Protein AF-A0A2P4QDV6-F1 (afdb_monomer)

Structure (mmCIF, N/CA/C/O backbone):
data_AF-A0A2P4QDV6-F1
#
_entry.id   AF-A0A2P4QDV6-F1
#
loop_
_atom_site.group_PDB
_atom_site.id
_atom_site.type_symbol
_atom_site.label_atom_id
_atom_site.label_alt_id
_atom_site.label_comp_id
_atom_site.label_asym_id
_atom_site.label_entity_id
_atom_site.label_seq_id
_atom_site.pdbx_PDB_ins_code
_atom_site.Cartn_x
_atom_site.Cartn_y
_atom_site.Cartn_z
_atom_site.occupancy
_atom_site.B_iso_or_equiv
_atom_site.auth_seq_id
_atom_site.auth_comp_id
_atom_site.auth_asym_id
_atom_site.auth_atom_id
_atom_site.pdbx_PDB_model_num
ATOM 1 N N . MET A 1 1 ? 19.529 32.860 -31.951 1.00 32.53 1 MET A N 1
ATOM 2 C CA . MET A 1 1 ? 18.626 31.747 -32.313 1.00 32.53 1 MET A CA 1
ATOM 3 C C . MET A 1 1 ? 17.847 31.407 -31.059 1.00 32.53 1 MET A C 1
ATOM 5 O O . MET A 1 1 ? 18.363 30.721 -30.191 1.00 32.53 1 MET A O 1
ATOM 9 N N . THR A 1 2 ? 16.673 32.011 -30.913 1.00 39.28 2 THR A N 1
ATOM 10 C CA . THR A 1 2 ? 15.907 32.036 -29.660 1.00 39.28 2 THR A CA 1
ATOM 11 C C . THR A 1 2 ? 14.511 31.540 -29.980 1.00 39.28 2 THR A C 1
ATOM 13 O O . THR A 1 2 ? 13.587 32.323 -30.130 1.00 39.28 2 THR A O 1
ATOM 16 N N . VAL A 1 3 ? 14.382 30.243 -30.229 1.00 44.16 3 VAL A N 1
ATOM 17 C CA . VAL A 1 3 ? 13.094 29.594 -30.477 1.00 44.16 3 VAL A CA 1
ATOM 18 C C . VAL A 1 3 ? 13.212 28.180 -29.909 1.00 44.16 3 VAL A C 1
ATOM 20 O O . VAL A 1 3 ? 14.275 27.577 -30.026 1.00 44.16 3 VAL A O 1
ATOM 23 N N . ILE A 1 4 ? 12.120 27.660 -29.335 1.00 45.28 4 ILE A N 1
ATOM 24 C CA . ILE A 1 4 ? 11.889 26.276 -28.849 1.00 45.28 4 ILE A CA 1
ATOM 25 C C . ILE A 1 4 ? 11.906 26.072 -27.309 1.00 45.28 4 ILE A C 1
ATOM 27 O O . ILE A 1 4 ? 11.781 24.949 -26.843 1.00 45.28 4 ILE A O 1
ATOM 31 N N . MET A 1 5 ? 11.940 27.111 -26.461 1.00 42.69 5 MET A N 1
ATOM 32 C CA . MET A 1 5 ? 11.593 26.930 -25.025 1.00 42.69 5 MET A CA 1
ATOM 33 C C . MET A 1 5 ? 10.127 27.247 -24.687 1.00 42.69 5 MET A C 1
ATOM 35 O O . MET A 1 5 ? 9.676 26.935 -23.588 1.00 42.69 5 MET A O 1
ATOM 39 N N . GLU A 1 6 ? 9.356 27.819 -25.616 1.00 47.03 6 GLU A N 1
ATOM 40 C CA . GLU A 1 6 ? 7.964 28.237 -25.371 1.00 47.03 6 GLU A CA 1
ATOM 41 C C . GLU A 1 6 ? 6.913 27.148 -25.647 1.00 47.03 6 GLU A C 1
ATOM 43 O O . GLU A 1 6 ? 5.773 27.284 -25.219 1.00 47.03 6 GLU A O 1
ATOM 48 N N . THR A 1 7 ? 7.281 26.035 -26.288 1.00 56.00 7 THR A N 1
ATOM 49 C CA . THR A 1 7 ? 6.346 24.962 -26.685 1.00 56.00 7 THR A CA 1
ATOM 50 C C . THR A 1 7 ? 6.280 23.766 -25.735 1.00 56.00 7 THR A C 1
ATOM 52 O O . THR A 1 7 ? 5.470 22.867 -25.951 1.00 56.00 7 THR A O 1
ATOM 55 N N . PHE A 1 8 ? 7.094 23.732 -24.679 1.00 62.31 8 PHE A N 1
ATOM 56 C CA . PHE A 1 8 ? 7.078 22.632 -23.715 1.00 62.31 8 PHE A CA 1
ATOM 57 C C . PHE A 1 8 ? 6.258 22.969 -22.467 1.00 62.31 8 PHE A C 1
ATOM 59 O O . PHE A 1 8 ? 6.263 24.108 -21.997 1.00 62.31 8 PHE A O 1
ATOM 66 N N . SER A 1 9 ? 5.578 21.966 -21.902 1.00 68.00 9 SER A N 1
ATOM 67 C CA . SER A 1 9 ? 4.798 22.127 -20.671 1.00 68.00 9 SER A CA 1
ATOM 68 C C . SER A 1 9 ? 5.687 22.544 -19.488 1.00 68.00 9 SER A C 1
ATOM 70 O O . SER A 1 9 ? 6.859 22.173 -19.410 1.00 68.00 9 SER A O 1
ATOM 72 N N . GLU A 1 10 ? 5.132 23.281 -18.521 1.00 71.75 10 GLU A N 1
ATOM 73 C CA . GLU A 1 10 ? 5.871 23.678 -17.307 1.00 71.75 10 GLU A CA 1
ATOM 74 C C . GLU A 1 10 ? 6.386 22.465 -16.508 1.00 71.75 10 GLU A C 1
ATOM 76 O O . GLU A 1 10 ? 7.479 22.508 -15.941 1.00 71.75 10 GLU A O 1
ATOM 81 N N . LYS A 1 11 ? 5.654 21.340 -16.541 1.00 67.81 11 LYS A N 1
ATOM 82 C CA . LYS A 1 11 ? 6.094 20.057 -15.965 1.00 67.81 11 LYS A CA 1
ATOM 83 C C . LYS A 1 11 ? 7.388 19.565 -16.624 1.00 67.81 11 LYS A C 1
ATOM 85 O O . LYS A 1 11 ? 8.333 19.224 -15.915 1.00 67.81 11 LYS A O 1
ATOM 90 N N . PHE A 1 12 ? 7.457 19.591 -17.957 1.00 70.44 12 PHE A N 1
ATOM 91 C CA . PHE A 1 12 ? 8.648 19.181 -18.705 1.00 70.44 12 PHE A CA 1
ATOM 92 C C . PHE A 1 12 ? 9.838 20.095 -18.435 1.00 70.44 12 PHE A C 1
ATOM 94 O O . PHE A 1 12 ? 10.935 19.610 -18.178 1.00 70.44 12 PHE A O 1
ATOM 101 N N . LYS A 1 13 ? 9.625 21.417 -18.421 1.00 74.62 13 LYS A N 1
ATOM 102 C CA . LYS A 1 13 ? 10.685 22.374 -18.064 1.00 74.62 13 LYS A CA 1
ATOM 103 C C . LYS A 1 13 ? 11.235 22.088 -16.665 1.00 74.62 13 LYS A C 1
ATOM 105 O O . LYS A 1 13 ? 12.447 22.130 -16.468 1.00 74.62 13 LYS A O 1
ATOM 110 N N . GLY A 1 14 ? 10.360 21.752 -15.713 1.00 74.12 14 GLY A N 1
ATOM 111 C CA . GLY A 1 14 ? 10.742 21.337 -14.364 1.00 74.12 14 GLY A CA 1
ATOM 112 C C . GLY A 1 14 ? 11.575 20.050 -14.336 1.00 74.12 14 GLY A C 1
ATOM 113 O O . GLY A 1 14 ? 12.640 20.031 -13.721 1.00 74.12 14 GLY A O 1
ATOM 114 N N . GLN A 1 15 ? 11.130 18.999 -15.031 1.00 73.25 15 GLN A N 1
ATOM 115 C CA . GLN A 1 15 ? 11.832 17.709 -15.105 1.00 73.25 15 GLN A CA 1
ATOM 116 C C . GLN A 1 15 ? 13.184 17.824 -15.819 1.00 73.25 15 GLN A C 1
ATOM 118 O O . GLN A 1 15 ? 14.196 17.356 -15.298 1.00 73.25 15 GLN A O 1
ATOM 123 N N . LEU A 1 16 ? 13.228 18.514 -16.961 1.00 75.31 16 LEU A N 1
ATOM 124 C CA . LEU A 1 16 ? 14.460 18.761 -17.705 1.00 75.31 16 LEU A CA 1
ATOM 125 C C . LEU A 1 16 ? 15.455 19.570 -16.867 1.00 75.31 16 LEU A C 1
ATOM 127 O O . LEU A 1 16 ? 16.637 19.243 -16.827 1.00 75.31 16 LEU A O 1
ATOM 131 N N . LYS A 1 17 ? 14.982 20.587 -16.136 1.00 79.25 17 LYS A N 1
ATOM 132 C CA . LYS A 1 17 ? 15.825 21.371 -15.225 1.00 79.25 17 LYS A CA 1
ATOM 133 C C . LYS A 1 17 ? 16.409 20.514 -14.102 1.00 79.25 17 LYS A C 1
ATOM 135 O O . LYS A 1 17 ? 17.590 20.662 -13.804 1.00 79.25 17 LYS A O 1
ATOM 140 N N . ALA A 1 18 ? 15.618 19.630 -13.494 1.00 75.62 18 ALA A N 1
ATOM 141 C CA . ALA A 1 18 ? 16.101 18.728 -12.449 1.00 75.62 18 ALA A CA 1
ATOM 142 C C . ALA A 1 18 ? 17.164 17.754 -12.984 1.00 75.62 18 ALA A C 1
ATOM 144 O O . ALA A 1 18 ? 18.210 17.587 -12.359 1.00 75.62 18 ALA A O 1
ATOM 145 N N . LEU A 1 19 ? 16.931 17.179 -14.167 1.00 77.44 19 LEU A N 1
ATOM 146 C CA . LEU A 1 19 ? 17.873 16.278 -14.829 1.00 77.44 19 LEU A CA 1
ATOM 147 C C . LEU A 1 19 ? 19.187 16.985 -15.191 1.00 77.44 19 LEU A C 1
ATOM 149 O O . LEU A 1 19 ? 20.259 16.477 -14.878 1.00 77.44 19 LEU A O 1
ATOM 153 N N . LEU A 1 20 ? 19.116 18.190 -15.762 1.00 78.44 20 LEU A N 1
ATOM 154 C CA . LEU A 1 20 ? 20.291 19.014 -16.064 1.00 78.44 20 LEU A CA 1
ATOM 155 C C . LEU A 1 20 ? 21.093 19.368 -14.808 1.00 78.44 20 LEU A C 1
ATOM 157 O O . LEU A 1 20 ? 22.320 19.344 -14.824 1.00 78.44 20 LEU A O 1
ATOM 161 N N . GLN A 1 21 ? 20.408 19.702 -13.711 1.00 78.88 21 GLN A N 1
ATOM 162 C CA . GLN A 1 21 ? 21.059 20.014 -12.438 1.00 78.88 21 GLN A CA 1
ATOM 163 C C . GLN A 1 21 ? 21.759 18.803 -11.821 1.00 78.88 21 GLN A C 1
ATOM 165 O O . GLN A 1 21 ? 22.795 18.980 -11.182 1.00 78.88 21 GLN A O 1
ATOM 170 N N . LEU A 1 22 ? 21.194 17.605 -11.980 1.00 78.19 22 LEU A N 1
ATOM 171 C CA . LEU A 1 22 ? 21.826 16.364 -11.544 1.00 78.19 22 LEU A CA 1
ATOM 172 C C . LEU A 1 22 ? 23.058 16.063 -12.407 1.00 78.19 22 LEU A C 1
ATOM 174 O O . LEU A 1 22 ? 24.151 15.911 -11.872 1.00 78.19 22 LEU A O 1
ATOM 178 N N . TRP A 1 23 ? 22.904 16.105 -13.733 1.00 78.62 23 TRP A N 1
ATOM 179 C CA . TRP A 1 23 ? 23.995 15.851 -14.672 1.00 78.62 23 TRP A CA 1
ATOM 180 C C . TRP A 1 23 ? 25.178 16.803 -14.456 1.00 78.62 23 TRP A C 1
ATOM 182 O O . TRP A 1 23 ? 26.310 16.358 -14.336 1.00 78.62 23 TRP A O 1
ATOM 192 N N . LEU A 1 24 ? 24.937 18.108 -14.290 1.00 81.38 24 LEU A N 1
ATOM 193 C CA . LEU A 1 24 ? 26.010 19.077 -14.024 1.00 81.38 24 LEU A CA 1
ATOM 194 C C . LEU A 1 24 ? 26.803 18.794 -12.739 1.00 81.38 24 LEU A C 1
ATOM 196 O O . LEU A 1 24 ? 27.957 19.208 -12.648 1.00 81.38 24 LEU A O 1
ATOM 200 N N . LYS A 1 25 ? 26.194 18.139 -11.742 1.00 78.62 25 LYS A N 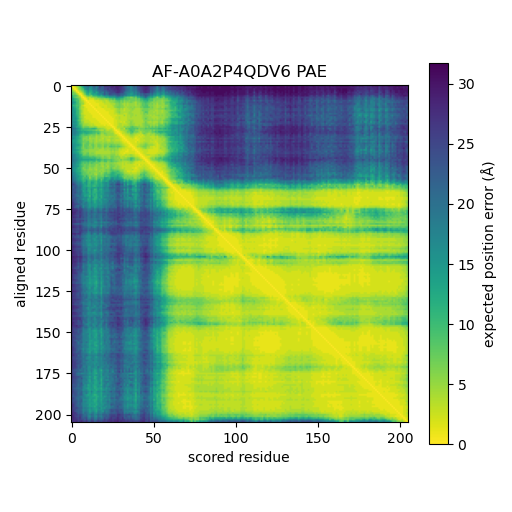1
ATOM 201 C CA . LYS A 1 25 ? 26.873 17.758 -10.495 1.00 78.62 25 LYS A CA 1
ATOM 202 C C . LYS A 1 25 ? 27.681 16.476 -10.634 1.00 78.62 25 LYS A C 1
ATOM 204 O O . LYS A 1 25 ? 28.675 16.326 -9.933 1.00 78.62 25 LYS A O 1
ATOM 209 N N . GLU A 1 26 ? 27.216 15.560 -11.473 1.00 78.62 26 GLU A N 1
ATOM 210 C CA . GLU A 1 26 ? 27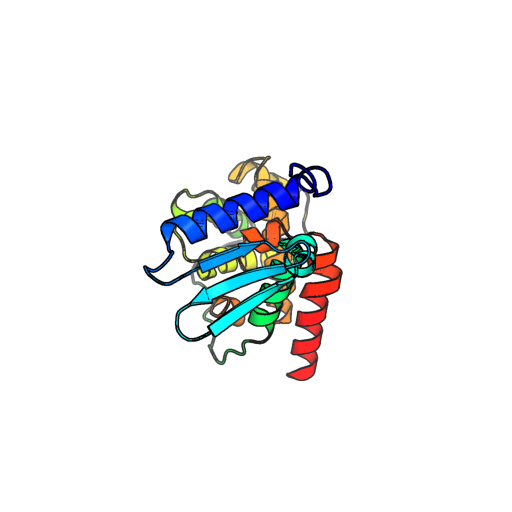.744 14.198 -11.565 1.00 78.62 26 GLU A CA 1
ATOM 211 C C . GLU A 1 26 ? 28.644 13.987 -12.786 1.00 78.62 26 GLU A C 1
ATOM 213 O O . GLU A 1 26 ? 29.322 12.965 -12.849 1.00 78.62 26 GLU A O 1
ATOM 218 N N . LYS A 1 27 ? 28.689 14.945 -13.725 1.00 79.06 27 LYS A N 1
ATOM 219 C CA . LYS A 1 27 ? 29.385 14.759 -14.998 1.00 79.06 27 LYS A CA 1
ATOM 220 C C . LYS A 1 27 ? 30.875 14.460 -14.825 1.00 79.06 27 LYS A C 1
ATOM 222 O O . LYS A 1 27 ? 31.597 15.187 -14.135 1.00 79.06 27 LYS A O 1
ATOM 227 N N . GLY A 1 28 ? 31.341 13.437 -15.533 1.00 76.00 28 GLY A N 1
ATOM 228 C CA . GLY A 1 28 ? 32.765 13.143 -15.691 1.00 76.00 28 GLY A CA 1
ATOM 229 C C . GLY A 1 28 ? 33.506 14.190 -16.539 1.00 76.00 28 GLY A C 1
ATOM 230 O O . GLY A 1 28 ? 32.897 15.047 -17.186 1.00 76.00 28 GLY A O 1
ATOM 231 N N . GLU A 1 29 ? 34.842 14.119 -16.563 1.00 76.75 29 GLU A N 1
ATOM 232 C CA . GLU A 1 29 ? 35.687 15.018 -17.376 1.00 76.75 29 GLU A CA 1
ATOM 233 C C . GLU A 1 29 ? 35.412 14.910 -18.886 1.00 76.75 29 GLU A C 1
ATOM 235 O O . GLU A 1 29 ? 35.567 15.898 -19.599 1.00 76.75 29 GLU A O 1
ATOM 240 N N . TYR A 1 30 ? 34.950 13.745 -19.350 1.00 77.19 30 TYR A N 1
ATOM 241 C CA . TYR A 1 30 ? 34.734 13.424 -20.769 1.00 77.19 30 TYR A CA 1
ATOM 242 C C . TYR A 1 30 ? 33.265 13.183 -21.124 1.00 77.19 30 TYR A C 1
ATOM 244 O O . TYR A 1 30 ? 32.964 12.681 -22.203 1.00 77.19 30 TYR A O 1
ATOM 252 N N . GLU A 1 31 ? 32.350 13.502 -20.209 1.00 81.50 31 GLU A N 1
ATOM 253 C CA . GLU A 1 31 ? 30.923 13.399 -20.485 1.00 81.50 31 GLU A CA 1
ATOM 254 C C . GLU A 1 31 ? 30.417 14.684 -21.137 1.00 81.50 31 GLU A C 1
ATOM 256 O O . GLU A 1 31 ? 30.546 15.787 -20.594 1.00 81.50 31 GLU A O 1
ATOM 261 N N . GLU A 1 32 ? 29.795 14.524 -22.298 1.00 82.62 32 GLU A N 1
ATOM 262 C CA . GLU A 1 32 ? 29.154 15.592 -23.044 1.00 82.62 32 GLU A CA 1
ATOM 263 C C . GLU A 1 32 ? 27.641 15.403 -23.073 1.00 82.62 32 GLU A C 1
ATOM 265 O O . GLU A 1 32 ? 27.103 14.294 -23.124 1.00 82.62 32 GLU A O 1
ATOM 270 N N . PHE A 1 33 ? 26.950 16.535 -23.058 1.00 81.94 33 PHE A N 1
ATOM 271 C CA . PHE A 1 33 ? 25.503 16.603 -23.069 1.00 81.94 33 PHE A CA 1
ATOM 272 C C . PHE A 1 33 ? 25.058 17.495 -24.216 1.00 81.94 33 PHE A C 1
ATOM 274 O O . PHE A 1 33 ? 25.379 18.686 -24.246 1.00 81.94 33 PHE A O 1
ATOM 281 N N . HIS A 1 34 ? 24.280 16.931 -25.136 1.00 81.19 34 HIS A N 1
ATOM 282 C CA . HIS A 1 34 ? 23.785 17.641 -26.311 1.00 81.19 34 HIS A CA 1
ATOM 283 C C . HIS A 1 34 ? 22.259 17.593 -26.365 1.00 81.19 34 HIS A C 1
ATOM 285 O O . HIS A 1 34 ? 21.642 16.532 -26.283 1.00 81.19 34 HIS A O 1
ATOM 291 N N . ILE A 1 35 ? 21.634 18.758 -26.541 1.00 77.50 35 ILE A N 1
ATOM 292 C CA . ILE A 1 35 ? 20.189 18.872 -26.764 1.00 77.50 35 ILE A CA 1
ATOM 293 C C . ILE A 1 35 ? 19.953 19.056 -28.259 1.00 77.50 35 ILE A C 1
ATOM 295 O O . ILE A 1 35 ? 20.371 20.049 -28.850 1.00 77.50 35 ILE A O 1
ATOM 299 N N . THR A 1 36 ? 19.235 18.114 -28.862 1.00 78.38 36 THR A N 1
ATOM 300 C CA . THR A 1 36 ? 18.690 18.250 -30.219 1.00 78.38 36 THR A CA 1
ATOM 301 C C . THR A 1 36 ? 17.200 18.599 -30.145 1.00 78.38 36 THR A C 1
ATOM 303 O O . THR A 1 36 ? 16.607 18.478 -29.079 1.00 78.38 36 THR A O 1
ATOM 306 N N . PRO A 1 37 ? 16.526 18.977 -31.247 1.00 73.44 37 PRO A N 1
ATOM 307 C CA . PRO A 1 37 ? 15.098 19.309 -31.203 1.00 73.44 37 PRO A CA 1
ATOM 308 C C . PRO A 1 37 ? 14.161 18.178 -30.737 1.00 73.44 37 PRO A C 1
ATOM 310 O O . PRO A 1 37 ? 13.019 18.459 -30.382 1.00 73.44 37 PRO A O 1
ATOM 313 N N . LYS A 1 38 ? 14.602 16.912 -30.778 1.00 73.44 38 LYS A N 1
ATOM 314 C CA . LYS A 1 38 ? 13.776 15.740 -30.421 1.00 73.44 38 LYS A CA 1
ATOM 315 C C . LYS A 1 38 ? 14.380 14.860 -29.334 1.00 73.44 38 LYS A C 1
ATOM 317 O O . LYS A 1 38 ? 13.634 14.157 -28.672 1.00 73.44 38 LYS A O 1
ATOM 322 N N . ASN A 1 39 ? 15.695 14.898 -29.154 1.00 80.25 39 ASN A N 1
ATOM 323 C CA . ASN A 1 39 ? 16.407 13.991 -28.265 1.00 80.25 39 ASN A CA 1
ATOM 324 C C . ASN A 1 39 ? 17.397 14.741 -27.380 1.00 80.25 39 ASN A C 1
ATOM 326 O O . ASN A 1 39 ? 17.994 15.744 -27.787 1.00 80.25 39 ASN A O 1
ATOM 330 N N . LEU A 1 40 ? 17.642 14.157 -26.221 1.00 83.25 40 LEU A N 1
ATOM 331 C CA . LEU A 1 40 ? 18.762 14.428 -25.347 1.00 83.25 40 LEU A CA 1
ATOM 332 C C . LEU A 1 40 ? 19.830 13.363 -25.599 1.00 83.25 40 LEU A C 1
ATOM 334 O O . LEU A 1 40 ? 19.541 12.170 -25.534 1.00 83.25 40 LEU A O 1
ATOM 338 N N . LEU A 1 41 ? 21.046 13.793 -25.911 1.00 83.62 41 LEU A N 1
ATOM 339 C CA . LEU A 1 41 ? 22.185 12.914 -26.138 1.00 83.62 41 LEU A CA 1
ATOM 340 C C . LEU A 1 41 ? 23.156 13.055 -24.966 1.00 83.62 41 LEU A C 1
ATOM 342 O O . LEU A 1 41 ? 23.597 14.160 -24.654 1.00 83.62 41 LEU A O 1
ATOM 346 N N . LEU A 1 42 ? 23.474 11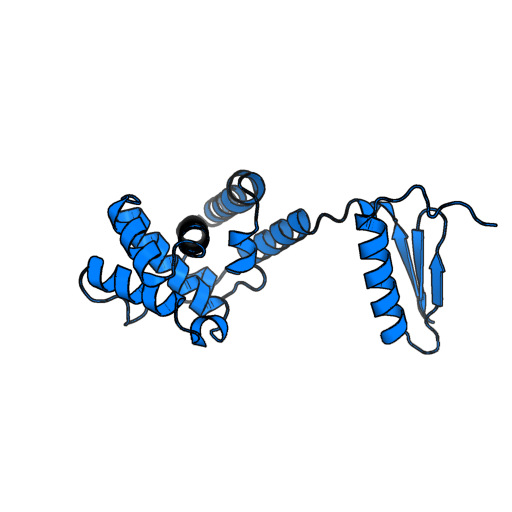.931 -24.336 1.00 82.19 42 LEU A N 1
ATOM 347 C CA . LEU A 1 42 ? 24.523 11.795 -23.332 1.00 82.19 42 LEU A CA 1
ATOM 348 C C . LEU A 1 42 ? 25.637 10.975 -23.961 1.00 82.19 42 LEU A C 1
ATOM 350 O O . LEU A 1 42 ? 25.402 9.827 -24.334 1.00 82.19 42 LEU A O 1
ATOM 354 N N . SER A 1 43 ? 26.822 11.545 -24.100 1.00 83.38 43 SER A N 1
ATOM 355 C CA . SER A 1 43 ? 27.971 10.837 -24.656 1.00 83.38 43 SER A CA 1
ATOM 356 C C . SER A 1 43 ? 29.123 10.821 -23.671 1.00 83.38 43 SER A C 1
ATOM 358 O O . SER A 1 43 ? 29.444 11.847 -23.081 1.00 83.38 43 SER A O 1
ATOM 360 N N . ASP A 1 44 ? 29.736 9.657 -23.515 1.00 80.69 44 ASP A N 1
ATOM 361 C CA . ASP A 1 44 ? 31.000 9.461 -22.814 1.00 80.69 44 ASP A CA 1
ATOM 362 C C . ASP A 1 44 ? 32.048 8.915 -23.808 1.00 80.69 44 ASP A C 1
ATOM 364 O O . ASP A 1 44 ? 31.800 8.838 -25.016 1.00 80.69 44 ASP A O 1
ATOM 368 N N . ALA A 1 45 ? 33.238 8.556 -23.321 1.00 75.50 45 ALA A N 1
ATOM 369 C CA . ALA A 1 45 ? 34.321 8.053 -24.167 1.00 75.50 45 ALA A CA 1
ATOM 370 C C . ALA A 1 45 ? 34.006 6.711 -24.867 1.00 75.50 45 ALA A C 1
ATOM 372 O O . ALA A 1 45 ? 34.689 6.350 -25.824 1.00 75.50 45 ALA A O 1
ATOM 373 N N . GLU A 1 46 ? 32.997 5.970 -24.405 1.00 77.88 46 GLU A N 1
ATOM 374 C CA . GLU A 1 46 ? 32.691 4.608 -24.852 1.00 77.88 46 GLU A CA 1
ATOM 375 C C . GLU A 1 46 ? 31.345 4.503 -25.581 1.00 77.88 46 GLU A C 1
ATOM 377 O O . GLU A 1 46 ? 31.150 3.595 -26.394 1.00 77.88 46 GLU A O 1
ATOM 382 N N . ARG A 1 47 ? 30.395 5.406 -25.312 1.00 80.62 47 ARG A N 1
ATOM 383 C CA . ARG A 1 47 ? 29.022 5.291 -25.816 1.00 80.62 47 ARG A CA 1
ATOM 384 C C . ARG A 1 47 ? 28.293 6.624 -25.945 1.00 80.62 47 ARG A C 1
ATOM 386 O O . ARG A 1 47 ? 28.578 7.606 -25.271 1.00 80.62 47 ARG A O 1
ATOM 393 N N . ILE A 1 48 ? 27.256 6.595 -26.783 1.00 83.25 48 ILE A N 1
ATOM 394 C CA . ILE A 1 48 ? 26.260 7.659 -26.926 1.00 83.25 48 ILE A CA 1
ATOM 395 C C . ILE A 1 48 ? 24.888 7.082 -26.566 1.00 83.25 48 ILE A C 1
ATOM 397 O O . ILE A 1 48 ? 24.404 6.153 -27.212 1.00 83.25 48 ILE A O 1
ATOM 401 N N . ILE A 1 49 ? 24.250 7.642 -25.543 1.00 80.38 49 ILE A N 1
ATOM 402 C CA . ILE A 1 49 ? 22.877 7.351 -25.131 1.00 80.38 49 ILE A CA 1
ATOM 403 C C . ILE A 1 49 ? 21.973 8.449 -25.692 1.00 80.38 49 ILE A C 1
ATOM 405 O O . ILE A 1 49 ? 22.168 9.628 -25.407 1.00 80.38 49 ILE A O 1
ATOM 409 N N . SER A 1 50 ? 20.960 8.061 -26.468 1.00 84.19 50 SER A N 1
ATOM 410 C CA . SER A 1 50 ? 19.937 8.973 -26.989 1.00 84.19 50 SER A CA 1
ATOM 411 C C . SER A 1 50 ? 18.610 8.743 -26.277 1.00 84.19 50 SER A C 1
ATOM 413 O O . SER A 1 50 ? 18.061 7.646 -26.334 1.00 84.19 50 SER A O 1
ATOM 415 N N . ILE A 1 51 ? 18.074 9.787 -25.650 1.00 77.75 51 ILE A N 1
ATOM 416 C CA . ILE A 1 51 ? 16.789 9.780 -24.948 1.00 77.75 51 ILE A CA 1
ATOM 417 C C . ILE A 1 51 ? 15.821 10.691 -25.704 1.00 77.75 51 ILE A C 1
ATOM 419 O O . ILE A 1 51 ? 16.070 11.889 -25.821 1.00 77.75 51 ILE A O 1
ATOM 423 N N . ASP A 1 52 ? 14.714 10.147 -26.209 1.00 78.50 52 ASP A N 1
ATOM 424 C CA . ASP A 1 52 ? 13.676 10.942 -26.878 1.00 78.50 52 ASP A CA 1
ATOM 425 C C . ASP A 1 52 ? 12.959 11.838 -25.857 1.00 78.50 52 ASP A C 1
ATOM 427 O O . ASP A 1 52 ? 12.596 11.405 -24.758 1.00 78.50 52 ASP A O 1
ATOM 431 N N . PHE A 1 53 ? 12.726 13.103 -26.208 1.00 70.81 53 PHE A N 1
ATOM 432 C CA . PHE A 1 53 ? 11.935 14.000 -25.377 1.00 70.81 53 PHE A CA 1
ATOM 433 C C . PHE A 1 53 ? 10.510 13.508 -25.190 1.00 70.81 53 PHE A C 1
ATOM 435 O O . PHE A 1 53 ? 9.946 13.797 -24.144 1.00 70.81 53 PHE A O 1
ATOM 442 N N . LYS A 1 54 ? 9.944 12.727 -26.115 1.00 67.25 54 LYS A N 1
ATOM 443 C CA . LYS A 1 54 ? 8.691 12.001 -25.882 1.00 67.25 54 LYS A CA 1
ATOM 444 C C . LYS A 1 54 ? 8.797 11.074 -24.683 1.00 67.25 54 LYS A C 1
ATOM 446 O O . LYS A 1 54 ? 7.930 11.121 -23.835 1.00 67.25 54 LYS A O 1
ATOM 451 N N . THR A 1 55 ? 9.890 10.332 -24.520 1.00 65.12 55 THR A N 1
ATOM 452 C CA . THR A 1 55 ? 10.099 9.483 -23.334 1.00 65.12 55 THR A CA 1
ATOM 453 C C . THR A 1 55 ? 10.133 10.298 -22.038 1.00 65.12 55 THR A C 1
ATOM 455 O O . THR A 1 55 ? 9.673 9.829 -21.004 1.00 65.12 55 THR A O 1
ATOM 458 N N . ILE A 1 56 ? 10.640 11.532 -22.086 1.00 64.25 56 ILE A N 1
ATOM 459 C CA . ILE A 1 56 ? 10.680 12.445 -20.932 1.00 64.25 56 ILE A CA 1
ATOM 460 C C . ILE A 1 56 ? 9.319 13.139 -20.714 1.00 64.25 56 ILE A C 1
ATOM 462 O O . ILE A 1 56 ? 8.912 13.354 -19.576 1.00 64.25 56 ILE A O 1
ATOM 466 N N . LEU A 1 57 ? 8.601 13.479 -21.787 1.00 62.16 57 LEU A N 1
ATOM 467 C CA . LEU A 1 57 ? 7.278 14.118 -21.777 1.00 62.16 57 LEU A CA 1
ATOM 468 C C . LEU A 1 57 ? 6.171 13.148 -21.349 1.00 62.16 57 LEU A C 1
ATOM 470 O O . LEU A 1 57 ? 5.285 13.528 -20.584 1.00 62.16 57 LEU A O 1
ATOM 474 N N . ASP A 1 58 ? 6.266 11.907 -21.817 1.00 60.69 58 ASP A N 1
ATOM 475 C CA . ASP A 1 58 ? 5.382 10.785 -21.511 1.00 60.69 58 ASP A CA 1
ATOM 476 C C . ASP A 1 58 ? 5.803 10.086 -20.206 1.00 60.69 58 ASP A C 1
ATOM 478 O O . ASP A 1 58 ? 5.154 9.129 -19.785 1.00 60.69 58 ASP A O 1
ATOM 482 N N . TYR A 1 59 ? 6.865 10.565 -19.533 1.00 59.41 59 TYR A N 1
ATOM 483 C CA . TYR A 1 59 ? 7.241 10.096 -18.203 1.00 59.41 59 TYR A CA 1
ATOM 484 C C . TYR A 1 59 ? 6.153 10.475 -17.196 1.00 59.41 59 TYR A C 1
ATOM 486 O O . TYR A 1 59 ? 6.095 11.581 -16.629 1.00 59.41 59 TYR A O 1
ATOM 494 N N . ASP A 1 60 ? 5.267 9.517 -16.973 1.00 67.00 60 ASP A N 1
ATOM 495 C CA . ASP A 1 60 ? 4.307 9.548 -15.898 1.00 67.00 60 ASP A CA 1
ATOM 496 C C . ASP A 1 60 ? 4.887 8.84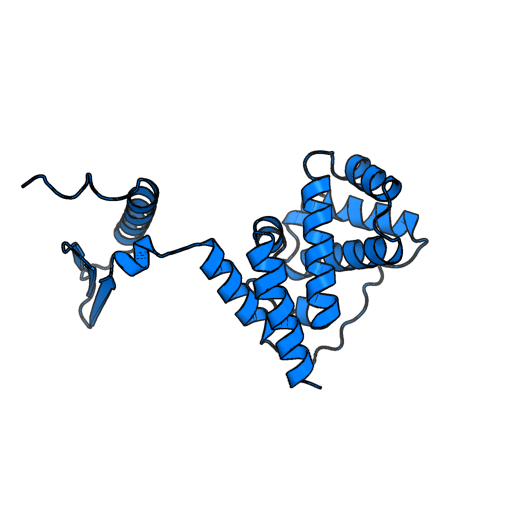9 -14.666 1.00 67.00 60 ASP A C 1
ATOM 498 O O . ASP A 1 60 ? 4.944 7.623 -14.576 1.00 67.00 60 ASP A O 1
ATOM 502 N N . GLU A 1 61 ? 5.311 9.659 -13.693 1.00 67.94 61 GLU A N 1
ATOM 503 C CA . GLU A 1 61 ? 5.799 9.196 -12.391 1.00 67.94 61 GLU A CA 1
ATOM 504 C C . GLU A 1 61 ? 4.800 8.233 -11.721 1.00 67.94 61 GLU A C 1
ATOM 506 O O . GLU A 1 61 ? 5.221 7.303 -11.036 1.00 67.94 61 GLU A O 1
ATOM 511 N N . GLN A 1 62 ? 3.487 8.411 -11.934 1.00 68.94 62 GLN A N 1
ATOM 512 C CA . GLN A 1 62 ? 2.473 7.498 -11.394 1.00 68.94 62 GLN A CA 1
ATOM 513 C C . GLN A 1 62 ? 2.507 6.139 -12.097 1.00 68.94 62 GLN A C 1
ATOM 515 O O . GLN A 1 62 ? 2.576 5.115 -11.416 1.00 68.94 62 GLN A O 1
ATOM 520 N N . SER A 1 63 ? 2.538 6.124 -13.432 1.00 75.75 63 SER A N 1
ATOM 521 C CA . SER A 1 63 ? 2.687 4.896 -14.222 1.00 75.75 63 SER A CA 1
ATOM 522 C C . SER A 1 63 ? 3.955 4.115 -13.846 1.00 75.75 63 SER A C 1
ATOM 524 O O . SER A 1 63 ? 3.902 2.901 -1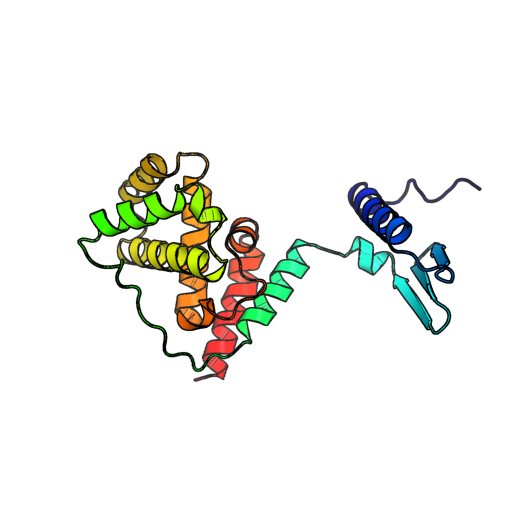3.636 1.00 75.75 63 SER A O 1
ATOM 526 N N . GLU A 1 64 ? 5.076 4.808 -13.630 1.00 82.44 64 GLU A N 1
ATOM 527 C CA . GLU A 1 64 ? 6.334 4.192 -13.187 1.00 82.44 64 GLU A CA 1
ATOM 528 C C . GLU A 1 64 ? 6.228 3.596 -11.771 1.00 82.44 64 GLU A C 1
ATOM 530 O O . GLU A 1 64 ? 6.729 2.498 -11.514 1.00 82.44 64 GLU A O 1
ATOM 535 N N . ILE A 1 65 ? 5.545 4.273 -10.837 1.00 86.56 65 ILE A N 1
ATOM 536 C CA . ILE A 1 65 ? 5.286 3.727 -9.493 1.00 86.56 65 ILE A CA 1
ATOM 537 C C . ILE A 1 65 ? 4.458 2.443 -9.590 1.00 86.56 65 ILE A C 1
ATOM 539 O O . ILE A 1 65 ? 4.790 1.458 -8.929 1.00 86.56 65 ILE A O 1
ATOM 543 N N . VAL A 1 66 ? 3.404 2.430 -10.412 1.00 91.69 66 VAL A N 1
ATOM 544 C CA . VAL A 1 66 ? 2.571 1.237 -10.622 1.00 91.69 66 VAL A CA 1
ATOM 545 C C . VAL A 1 66 ? 3.403 0.104 -11.207 1.00 91.69 66 VAL A C 1
ATOM 547 O O . VAL A 1 66 ? 3.359 -1.008 -10.682 1.00 91.69 66 VAL A O 1
ATOM 550 N N . HIS A 1 67 ? 4.200 0.381 -12.241 1.00 89.62 67 HIS A N 1
ATOM 551 C CA . HIS A 1 67 ? 5.082 -0.604 -12.861 1.00 89.62 67 HIS A CA 1
ATOM 552 C C . HIS A 1 67 ? 6.043 -1.226 -11.840 1.00 89.62 67 HIS A C 1
ATOM 554 O O . HIS A 1 67 ? 6.099 -2.447 -11.700 1.00 89.62 67 HIS A O 1
ATOM 560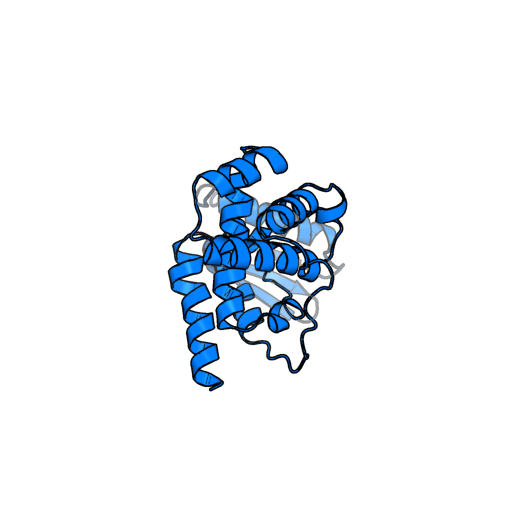 N N . ARG A 1 68 ? 6.722 -0.400 -11.038 1.00 90.25 68 ARG A N 1
ATOM 561 C CA . ARG A 1 68 ? 7.618 -0.870 -9.972 1.00 90.25 68 ARG A CA 1
ATOM 562 C C . ARG A 1 68 ? 6.897 -1.672 -8.893 1.00 90.25 68 ARG A C 1
ATOM 564 O O . ARG A 1 68 ? 7.413 -2.687 -8.434 1.00 90.25 68 ARG A O 1
ATOM 571 N N . CYS A 1 69 ? 5.691 -1.264 -8.503 1.00 93.31 69 CYS A N 1
ATOM 572 C CA . CYS A 1 69 ? 4.879 -2.052 -7.581 1.00 93.31 69 CYS A CA 1
ATOM 573 C C . CYS A 1 69 ? 4.501 -3.415 -8.179 1.00 93.31 69 CYS A C 1
ATOM 575 O O . CYS A 1 69 ? 4.502 -4.398 -7.446 1.00 93.31 69 CYS A O 1
ATOM 577 N N . LYS A 1 70 ? 4.225 -3.507 -9.488 1.00 94.44 70 LYS A N 1
ATOM 578 C CA . LYS A 1 70 ? 3.977 -4.793 -10.159 1.00 94.44 70 LYS A CA 1
ATOM 579 C C . LYS A 1 70 ? 5.208 -5.701 -10.113 1.00 94.44 70 LYS A C 1
ATOM 581 O O . LYS A 1 70 ? 5.035 -6.888 -9.867 1.00 94.44 70 LYS A O 1
ATOM 586 N N . ILE A 1 71 ? 6.426 -5.166 -10.259 1.00 92.75 71 ILE A N 1
ATOM 587 C CA . ILE A 1 71 ? 7.673 -5.949 -10.117 1.00 92.75 71 ILE A CA 1
ATOM 588 C C . ILE A 1 71 ? 7.717 -6.657 -8.755 1.00 92.75 71 ILE A C 1
ATOM 590 O O . ILE A 1 71 ? 7.927 -7.867 -8.701 1.00 92.75 71 ILE A O 1
ATOM 594 N N . ASP A 1 72 ? 7.424 -5.944 -7.663 1.00 92.62 72 ASP A N 1
ATOM 595 C CA . ASP A 1 72 ? 7.374 -6.550 -6.325 1.00 92.62 72 ASP A CA 1
ATOM 596 C C . ASP A 1 72 ? 6.330 -7.668 -6.209 1.00 92.62 72 ASP A C 1
ATOM 598 O O . ASP A 1 72 ? 6.539 -8.632 -5.471 1.00 92.62 72 ASP A O 1
ATOM 602 N N . LEU A 1 73 ? 5.207 -7.564 -6.932 1.00 92.56 73 LEU A N 1
ATOM 603 C CA . LEU A 1 73 ? 4.193 -8.616 -6.938 1.00 92.56 73 LEU A CA 1
ATOM 604 C C . LEU A 1 73 ? 4.690 -9.902 -7.591 1.00 92.56 73 LEU A C 1
ATOM 606 O O . LEU A 1 73 ? 4.101 -10.938 -7.315 1.00 92.56 73 LEU A O 1
ATOM 610 N N . HIS A 1 74 ? 5.730 -9.884 -8.420 1.00 89.88 74 HIS A N 1
ATOM 611 C CA . HIS A 1 74 ? 6.286 -11.092 -9.043 1.00 89.88 74 HIS A CA 1
ATOM 612 C C . HIS A 1 74 ? 7.323 -11.798 -8.163 1.00 89.88 74 HIS A C 1
ATOM 614 O O . HIS A 1 74 ? 7.670 -12.949 -8.417 1.00 89.88 74 HIS A O 1
ATOM 620 N N . HIS A 1 75 ? 7.786 -11.165 -7.083 1.00 86.62 75 HIS A N 1
ATOM 621 C CA . HIS A 1 75 ? 8.731 -11.792 -6.165 1.00 86.62 75 HIS A CA 1
ATOM 622 C C . HIS A 1 75 ? 8.051 -12.883 -5.324 1.00 86.62 75 HIS A C 1
ATOM 624 O O . HIS A 1 75 ? 7.191 -12.622 -4.477 1.00 86.62 75 HIS A O 1
ATOM 630 N N . LEU A 1 76 ? 8.460 -14.132 -5.547 1.00 79.25 76 LEU A N 1
ATOM 631 C CA . LEU A 1 76 ? 8.075 -15.267 -4.713 1.00 79.25 76 LEU A CA 1
ATOM 632 C C . LEU A 1 76 ? 8.886 -15.276 -3.414 1.00 79.25 76 LEU A C 1
ATOM 634 O O . LEU A 1 76 ? 10.040 -14.846 -3.364 1.00 79.25 76 LEU A O 1
ATOM 638 N N . THR A 1 77 ? 8.280 -15.786 -2.347 1.00 80.50 77 THR A N 1
ATOM 639 C CA . THR A 1 77 ? 8.962 -15.970 -1.068 1.00 80.50 77 THR A CA 1
ATOM 640 C C . THR A 1 77 ? 8.561 -17.297 -0.445 1.00 80.50 77 THR A C 1
ATOM 642 O O . THR A 1 77 ? 7.377 -17.594 -0.315 1.00 80.50 77 THR A O 1
ATOM 645 N N . ASN A 1 78 ? 9.567 -18.069 -0.034 1.00 74.69 78 ASN A N 1
ATOM 646 C CA . ASN A 1 78 ? 9.402 -19.309 0.732 1.00 74.69 78 ASN A CA 1
ATOM 647 C C . ASN A 1 78 ? 9.508 -19.047 2.243 1.00 74.69 78 ASN A C 1
ATOM 649 O O . ASN A 1 78 ? 9.757 -19.959 3.025 1.00 74.69 78 ASN A O 1
ATOM 653 N N . TYR A 1 79 ? 9.409 -17.781 2.654 1.00 80.00 79 TYR A N 1
ATOM 654 C CA . TYR A 1 79 ? 9.507 -17.394 4.052 1.00 80.00 79 TYR A CA 1
ATOM 655 C C . TYR A 1 79 ? 8.236 -17.790 4.808 1.00 80.00 79 TYR A C 1
ATOM 657 O O . TYR A 1 79 ? 7.150 -17.287 4.508 1.00 80.00 79 TYR A O 1
ATOM 665 N N . GLU A 1 80 ? 8.385 -18.646 5.818 1.00 80.94 80 GLU A N 1
ATOM 666 C CA . GLU A 1 80 ? 7.332 -18.904 6.797 1.00 80.94 80 GLU A CA 1
ATOM 667 C C . GLU A 1 80 ? 7.143 -17.669 7.675 1.00 80.94 80 GLU A C 1
ATOM 669 O O . GLU A 1 80 ? 7.948 -17.353 8.554 1.00 80.94 80 GLU A O 1
ATOM 674 N N . TYR A 1 81 ? 6.074 -16.930 7.397 1.00 84.19 81 TYR A N 1
ATOM 675 C CA . TYR A 1 81 ? 5.798 -15.690 8.093 1.00 84.19 81 TYR A CA 1
ATOM 676 C C . TYR A 1 81 ? 5.322 -15.945 9.525 1.00 84.19 81 TYR A C 1
ATOM 678 O O . TYR A 1 81 ? 4.303 -16.598 9.760 1.00 84.19 81 TYR A O 1
ATOM 686 N N . GLN A 1 82 ? 6.042 -15.372 10.488 1.00 86.88 82 GLN A N 1
ATOM 687 C CA . GLN A 1 82 ? 5.681 -15.445 11.897 1.00 86.88 82 GLN A CA 1
ATOM 688 C C . GLN A 1 82 ? 4.746 -14.297 12.265 1.00 86.88 82 GLN A C 1
ATOM 690 O O . GLN A 1 82 ? 5.116 -13.125 12.194 1.00 86.88 82 GLN A O 1
ATOM 695 N N . ARG A 1 83 ? 3.526 -14.644 12.692 1.00 87.62 83 ARG A N 1
ATOM 696 C CA . ARG A 1 83 ? 2.538 -13.663 13.149 1.00 87.62 83 ARG A CA 1
ATOM 697 C C . ARG A 1 83 ? 3.099 -12.884 14.352 1.00 87.62 83 ARG A C 1
ATOM 699 O O . ARG A 1 83 ? 3.503 -13.512 15.330 1.00 87.62 83 ARG A O 1
ATOM 706 N N . PRO A 1 84 ? 3.094 -11.541 14.335 1.00 89.38 84 PRO A N 1
ATOM 707 C CA . PRO A 1 84 ? 3.688 -10.764 15.410 1.00 89.38 84 PRO A CA 1
ATOM 708 C C . PRO A 1 84 ? 2.996 -10.959 16.760 1.00 89.38 84 PRO A C 1
ATOM 710 O O . PRO A 1 84 ? 1.771 -10.873 16.877 1.00 89.38 84 PRO A O 1
ATOM 713 N N . ASN A 1 85 ? 3.800 -11.090 17.817 1.00 87.81 85 ASN A N 1
ATOM 714 C CA . ASN A 1 85 ? 3.326 -11.297 19.193 1.00 87.81 85 ASN A CA 1
ATOM 715 C C . ASN A 1 85 ? 2.467 -10.138 19.727 1.00 87.81 85 ASN A C 1
ATOM 717 O O . ASN A 1 85 ? 1.736 -10.284 20.705 1.00 87.81 85 ASN A O 1
ATOM 721 N N . TYR A 1 86 ? 2.542 -8.960 19.103 1.00 87.31 86 TYR A N 1
ATOM 722 C CA . TYR A 1 86 ? 1.795 -7.787 19.540 1.00 87.31 86 TYR A CA 1
ATOM 723 C C . TYR A 1 86 ? 0.310 -7.805 19.134 1.00 87.31 86 TYR A C 1
ATOM 725 O O . TYR A 1 86 ? -0.406 -6.886 19.533 1.00 87.31 86 TYR A O 1
ATOM 733 N N . LEU A 1 87 ? -0.159 -8.810 18.387 1.00 87.19 87 LEU A N 1
ATOM 734 C CA . LEU A 1 87 ? -1.533 -8.897 17.872 1.00 87.19 87 LEU A CA 1
ATOM 735 C C . LEU A 1 87 ? -2.558 -9.509 18.843 1.00 87.19 87 LEU A C 1
ATOM 737 O O . LEU A 1 87 ? -3.700 -9.733 18.454 1.00 87.19 87 LEU A O 1
ATOM 741 N N . GLY A 1 88 ? -2.172 -9.784 20.090 1.00 83.19 88 GLY A N 1
ATOM 742 C CA . GLY A 1 88 ? -3.098 -10.238 21.131 1.00 83.19 88 GLY A CA 1
ATOM 743 C C . GLY A 1 88 ? -3.978 -9.123 21.716 1.00 83.19 88 GLY A C 1
ATOM 744 O O . GLY A 1 88 ? -3.724 -7.934 21.505 1.00 83.19 88 GLY A O 1
ATOM 745 N N . GLY A 1 89 ? -4.974 -9.529 22.508 1.00 84.56 89 GLY A N 1
ATOM 746 C CA . GLY A 1 89 ? -5.949 -8.644 23.159 1.00 84.56 89 GLY A CA 1
ATOM 747 C C . GLY A 1 89 ? -7.317 -8.665 22.477 1.00 84.56 89 GLY A C 1
ATOM 748 O O . GLY A 1 89 ? -7.528 -9.396 21.509 1.00 84.56 89 GLY A O 1
AT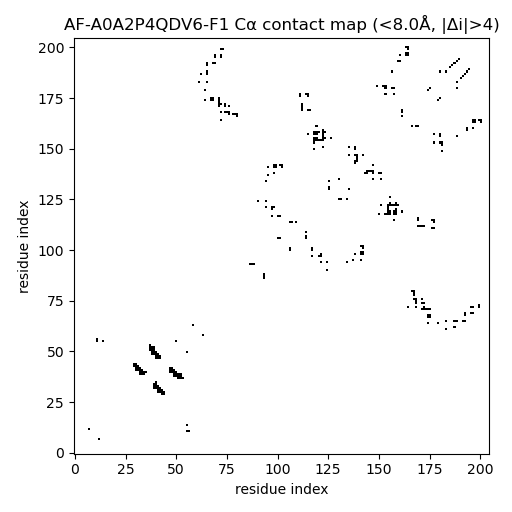OM 749 N N . ASN A 1 90 ? -8.264 -7.876 22.990 1.00 91.56 90 ASN A N 1
ATOM 750 C CA . ASN A 1 90 ? -9.555 -7.727 22.317 1.00 91.56 90 ASN A CA 1
ATOM 751 C C . ASN A 1 90 ? -9.429 -6.832 21.066 1.00 91.56 90 ASN A C 1
ATOM 753 O O . ASN A 1 90 ? -8.498 -6.037 20.935 1.00 91.56 90 ASN A O 1
ATOM 757 N N . GLU A 1 91 ? -10.379 -6.941 20.135 1.00 91.06 91 GLU A N 1
ATOM 758 C CA . GLU A 1 91 ? -10.329 -6.202 18.865 1.00 91.06 91 GLU A CA 1
ATOM 759 C C . GLU A 1 91 ? -10.243 -4.675 19.029 1.00 91.06 91 GLU A C 1
ATOM 761 O O . GLU A 1 91 ? -9.625 -3.996 18.209 1.00 91.06 91 GLU A O 1
ATOM 766 N N . GLU A 1 92 ? -10.874 -4.106 20.059 1.00 91.00 92 GLU A N 1
ATOM 767 C CA . GLU A 1 92 ? -10.842 -2.659 20.283 1.00 91.00 92 GLU A CA 1
ATOM 768 C C . GLU A 1 92 ? -9.484 -2.198 20.830 1.00 91.00 92 GLU A C 1
ATOM 770 O O . GLU A 1 92 ? -8.936 -1.192 20.370 1.00 91.00 92 GLU A O 1
ATOM 775 N N . GLU A 1 93 ? -8.904 -2.953 21.761 1.00 91.81 93 GLU A N 1
ATOM 776 C CA . GLU A 1 93 ? -7.541 -2.748 22.250 1.00 91.81 93 GLU A CA 1
ATOM 777 C C . GLU A 1 93 ? -6.532 -2.846 21.112 1.00 91.81 93 GLU A C 1
ATOM 779 O O . GLU A 1 93 ? -5.659 -1.983 20.991 1.00 91.81 93 GLU A O 1
ATOM 784 N N . LEU A 1 94 ? -6.683 -3.847 20.241 1.00 94.12 94 LEU A N 1
ATOM 785 C CA . LEU A 1 94 ? -5.820 -4.023 19.082 1.00 94.12 94 LEU A CA 1
ATOM 786 C C . LEU A 1 94 ? -5.938 -2.841 18.111 1.00 94.12 94 LEU A C 1
ATOM 788 O O . LEU A 1 94 ? -4.919 -2.299 17.680 1.00 94.12 94 LEU A O 1
ATOM 792 N N . LEU A 1 95 ? -7.159 -2.373 17.826 1.00 94.25 95 LEU A N 1
ATOM 793 C CA . LEU A 1 95 ? -7.389 -1.187 16.996 1.00 94.25 95 LEU A CA 1
ATOM 794 C C . LEU A 1 95 ? -6.671 0.043 17.568 1.00 94.25 95 LEU A C 1
ATOM 796 O O . LEU A 1 95 ? -5.949 0.744 16.850 1.00 94.25 95 LEU A O 1
ATOM 800 N N . ARG A 1 96 ? -6.834 0.302 18.870 1.00 92.69 96 ARG A N 1
ATOM 801 C CA . ARG A 1 96 ? -6.169 1.418 19.563 1.00 92.69 96 ARG A CA 1
ATOM 802 C C . ARG A 1 96 ? -4.649 1.259 19.567 1.00 92.69 96 ARG A C 1
ATOM 804 O O . ARG A 1 96 ? -3.933 2.242 19.389 1.00 92.69 96 ARG A O 1
ATOM 811 N N . LYS A 1 97 ? -4.143 0.038 19.731 1.00 93.62 97 LYS A N 1
ATOM 812 C CA . LYS A 1 97 ? -2.709 -0.265 19.701 1.00 93.62 97 LYS A CA 1
ATOM 813 C C . LYS A 1 97 ? -2.097 0.022 18.330 1.00 93.62 97 LYS A C 1
ATOM 815 O O . LYS A 1 97 ? -1.141 0.791 18.255 1.00 93.62 97 LYS A O 1
ATOM 820 N N . LEU A 1 98 ? -2.670 -0.524 17.258 1.00 95.06 98 LEU A N 1
ATOM 821 C CA . LEU A 1 98 ? -2.178 -0.342 15.887 1.00 95.06 98 LEU A CA 1
ATOM 822 C C . LEU A 1 98 ? -2.218 1.133 15.462 1.00 95.06 98 LEU A C 1
ATOM 824 O O . LEU A 1 98 ? -1.235 1.672 14.956 1.00 95.06 98 LEU A O 1
ATOM 828 N N . THR A 1 99 ? -3.323 1.829 15.736 1.00 93.75 99 THR A N 1
ATOM 829 C CA . THR A 1 99 ? -3.449 3.265 15.426 1.00 93.75 99 THR A CA 1
ATOM 830 C C . THR A 1 99 ? -2.475 4.128 16.231 1.00 93.75 99 THR A C 1
ATOM 832 O O . THR A 1 99 ? -1.894 5.070 15.688 1.00 93.75 99 THR A O 1
ATOM 835 N N . ARG A 1 100 ? -2.212 3.784 17.499 1.00 91.12 100 ARG A N 1
ATOM 836 C CA . ARG A 1 100 ? -1.194 4.460 18.314 1.00 91.12 100 ARG A CA 1
ATOM 837 C C . ARG A 1 100 ? 0.214 4.225 17.777 1.00 91.12 100 ARG A C 1
ATOM 839 O O . ARG A 1 100 ? 0.988 5.177 17.748 1.00 91.12 100 ARG A O 1
ATOM 846 N N . MET A 1 101 ? 0.537 3.012 17.323 1.00 92.56 101 MET A N 1
ATOM 847 C CA . MET A 1 101 ? 1.823 2.722 16.676 1.00 92.56 101 MET A CA 1
ATOM 848 C C . MET A 1 101 ? 2.038 3.623 15.459 1.00 92.56 101 MET A C 1
ATOM 850 O O . MET A 1 101 ? 3.100 4.218 15.344 1.00 92.56 101 MET A O 1
ATOM 854 N N . ILE A 1 102 ? 1.020 3.810 14.613 1.00 91.56 102 ILE A N 1
ATOM 855 C CA . ILE A 1 102 ? 1.106 4.687 13.431 1.00 91.56 102 ILE A CA 1
ATOM 856 C C . ILE A 1 102 ? 1.359 6.154 13.814 1.00 91.56 102 ILE A C 1
ATOM 858 O O . ILE A 1 102 ? 2.066 6.868 13.101 1.00 91.56 102 ILE A O 1
ATOM 862 N N . ARG A 1 103 ? 0.804 6.618 14.942 1.00 88.38 103 ARG A N 1
ATOM 863 C CA . ARG A 1 103 ? 1.006 7.989 15.438 1.00 88.38 103 ARG A CA 1
ATOM 864 C C . ARG A 1 103 ? 2.428 8.245 15.941 1.00 88.38 103 ARG A C 1
ATOM 866 O O . ARG A 1 103 ? 2.865 9.395 15.943 1.00 88.38 103 ARG A O 1
ATOM 873 N N . GLN A 1 104 ? 3.126 7.221 16.434 1.00 87.12 104 GLN A N 1
ATOM 874 C CA . GLN A 1 104 ? 4.434 7.402 17.063 1.00 87.12 104 GLN A CA 1
ATOM 875 C C . GLN A 1 104 ? 5.425 8.058 16.097 1.00 87.12 104 GLN A C 1
ATOM 877 O O . GLN A 1 104 ? 5.508 7.710 14.922 1.00 87.12 104 GLN A O 1
ATOM 882 N N . THR A 1 105 ? 6.226 8.993 16.604 1.00 73.06 105 THR A N 1
ATOM 883 C CA . THR A 1 105 ? 7.262 9.679 15.814 1.00 73.06 105 THR A CA 1
ATOM 884 C C . THR A 1 105 ? 8.277 8.693 15.233 1.00 73.06 105 THR A C 1
ATOM 886 O O . THR A 1 105 ? 8.711 8.841 14.090 1.00 73.06 105 THR A O 1
ATOM 889 N N . THR A 1 106 ? 8.577 7.633 15.981 1.00 82.81 106 THR A N 1
ATOM 890 C CA . THR A 1 106 ? 9.455 6.529 15.578 1.00 82.81 106 THR A CA 1
ATOM 891 C C . THR A 1 106 ? 8.851 5.640 14.494 1.00 82.81 106 THR A C 1
ATOM 893 O O . THR A 1 106 ? 9.584 4.910 13.835 1.00 82.81 106 THR A O 1
ATOM 896 N N . PHE A 1 107 ? 7.542 5.719 14.221 1.00 86.38 107 PHE A N 1
ATOM 897 C CA . PHE A 1 107 ? 6.910 4.906 13.179 1.00 86.38 107 PHE A CA 1
ATOM 898 C C . PHE A 1 107 ? 7.521 5.166 11.805 1.00 86.38 107 PHE A C 1
ATOM 900 O O . PHE A 1 107 ? 7.692 4.241 11.021 1.00 86.38 107 PHE A O 1
ATOM 907 N N . ARG A 1 108 ? 7.919 6.412 11.520 1.00 82.38 108 ARG A N 1
ATOM 908 C CA . ARG A 1 108 ? 8.604 6.764 10.266 1.00 82.38 108 ARG A CA 1
ATOM 909 C C . ARG A 1 108 ? 10.042 6.251 10.188 1.00 82.38 108 ARG A C 1
ATOM 911 O O . ARG A 1 108 ? 10.562 6.153 9.085 1.00 82.38 108 ARG A O 1
ATOM 918 N N . GLN A 1 109 ? 10.659 5.949 11.330 1.00 84.00 109 GLN A N 1
ATOM 919 C CA . GLN A 1 109 ? 12.016 5.404 11.421 1.00 84.00 109 GLN A CA 1
ATOM 920 C C . GLN A 1 109 ? 12.032 3.879 11.249 1.00 84.00 109 GLN A C 1
ATOM 922 O O . GLN A 1 109 ? 13.087 3.306 10.999 1.00 84.00 109 GLN A O 1
ATOM 927 N N . LYS A 1 110 ? 10.870 3.223 11.363 1.00 87.75 110 LYS A N 1
ATOM 928 C CA . LYS A 1 110 ? 10.725 1.794 11.083 1.00 87.75 110 LYS A CA 1
ATOM 929 C C . LYS A 1 110 ? 10.972 1.481 9.611 1.00 87.75 110 LYS A C 1
ATOM 931 O O . LYS A 1 110 ? 10.688 2.295 8.721 1.00 87.75 110 LYS A O 1
ATOM 936 N N . SER A 1 111 ? 11.423 0.256 9.360 1.00 90.75 111 SER A N 1
ATOM 937 C CA . SER A 1 111 ? 11.582 -0.269 8.005 1.00 90.75 111 SER A CA 1
ATOM 938 C C . SER A 1 111 ? 10.261 -0.213 7.227 1.00 90.75 111 SER A C 1
ATOM 940 O O . SER A 1 111 ? 9.168 -0.091 7.793 1.00 90.75 111 SER A O 1
ATOM 942 N N . VAL A 1 112 ? 10.334 -0.273 5.893 1.00 90.31 112 VAL A N 1
ATOM 943 C CA . VAL A 1 112 ? 9.115 -0.296 5.070 1.00 90.31 112 VAL A CA 1
ATOM 944 C C . VAL A 1 112 ? 8.250 -1.517 5.395 1.00 90.31 112 VAL A C 1
ATOM 946 O O . VAL A 1 112 ? 7.036 -1.372 5.513 1.00 90.31 112 VAL A O 1
ATOM 949 N N . HIS A 1 113 ? 8.880 -2.668 5.643 1.00 92.31 113 HIS A N 1
ATOM 950 C CA . HIS A 1 113 ? 8.220 -3.932 5.958 1.00 92.31 113 HIS A CA 1
ATOM 951 C C . HIS A 1 113 ? 7.440 -3.853 7.271 1.00 92.31 113 HIS A C 1
ATOM 953 O O . HIS A 1 113 ? 6.248 -4.138 7.284 1.00 92.31 113 HIS A O 1
ATOM 959 N N . GLU A 1 114 ? 8.058 -3.359 8.350 1.00 91.94 114 GLU A N 1
ATOM 960 C CA . GLU A 1 114 ? 7.368 -3.170 9.635 1.00 91.94 114 GLU A CA 1
ATOM 961 C C . GLU A 1 114 ? 6.197 -2.187 9.523 1.00 91.94 114 GLU A C 1
ATOM 963 O O . GLU A 1 114 ? 5.149 -2.373 10.141 1.00 91.94 114 GLU A O 1
ATOM 968 N N . ARG A 1 115 ? 6.354 -1.112 8.740 1.00 94.06 115 ARG A N 1
ATOM 969 C CA . ARG A 1 115 ? 5.263 -0.152 8.537 1.00 94.06 115 ARG A CA 1
ATOM 970 C C . ARG A 1 115 ? 4.106 -0.787 7.778 1.00 94.06 115 ARG A C 1
ATOM 972 O O . ARG A 1 115 ? 2.957 -0.590 8.167 1.00 94.06 115 ARG A O 1
ATOM 979 N N . LEU A 1 116 ? 4.396 -1.517 6.702 1.00 95.56 116 LEU A N 1
ATOM 980 C CA . LEU A 1 116 ? 3.374 -2.225 5.938 1.00 95.56 116 LEU A CA 1
ATOM 981 C C . LEU A 1 116 ? 2.692 -3.301 6.780 1.00 95.56 116 LEU A C 1
ATOM 983 O O . LEU A 1 116 ? 1.481 -3.422 6.691 1.00 95.56 116 LEU A O 1
ATOM 987 N N . GLU A 1 117 ? 3.420 -4.015 7.634 1.00 95.94 117 GLU A N 1
ATOM 988 C CA . GLU A 1 117 ? 2.855 -5.004 8.553 1.00 95.94 117 GLU A CA 1
ATOM 989 C C . GLU A 1 117 ? 1.797 -4.384 9.479 1.00 95.94 117 GLU A C 1
ATOM 991 O O . GLU A 1 117 ? 0.675 -4.881 9.580 1.00 95.94 117 GLU A O 1
ATOM 996 N N . VAL A 1 118 ? 2.100 -3.236 10.091 1.00 96.38 118 VAL A N 1
ATOM 997 C CA . VAL A 1 118 ? 1.129 -2.523 10.936 1.00 96.38 118 VAL A CA 1
ATOM 998 C C . VAL A 1 118 ? -0.101 -2.090 10.129 1.00 96.38 118 VAL A C 1
ATOM 1000 O O . VAL A 1 118 ? -1.230 -2.233 10.601 1.00 96.38 118 VAL A O 1
ATOM 1003 N N . TYR A 1 119 ? 0.094 -1.591 8.902 1.00 97.44 119 TYR A N 1
ATOM 1004 C CA . TYR A 1 119 ? -1.015 -1.241 8.007 1.00 97.44 119 TYR A CA 1
ATOM 1005 C C . TYR A 1 119 ? -1.829 -2.462 7.562 1.00 97.44 119 TYR A C 1
ATOM 1007 O O . TYR A 1 119 ? -3.052 -2.362 7.466 1.00 97.44 119 TYR A O 1
ATOM 1015 N N . TYR A 1 120 ? -1.176 -3.599 7.321 1.00 97.69 120 TYR A N 1
ATOM 1016 C CA . TYR A 1 120 ? -1.812 -4.857 6.949 1.00 97.69 120 TYR A CA 1
ATOM 1017 C C . TYR A 1 120 ? -2.761 -5.314 8.051 1.00 97.69 120 TYR A C 1
ATOM 1019 O O . TYR A 1 120 ? -3.944 -5.511 7.790 1.00 97.69 120 TYR A O 1
ATOM 1027 N N . TYR A 1 121 ? -2.282 -5.382 9.295 1.00 97.31 121 TYR A N 1
ATOM 1028 C CA . TYR A 1 121 ? -3.111 -5.819 10.418 1.00 97.31 121 TYR A CA 1
ATOM 1029 C C . TYR A 1 121 ? -4.208 -4.829 10.784 1.00 97.31 121 TYR A C 1
ATOM 1031 O O . TYR A 1 121 ? -5.301 -5.237 11.178 1.00 97.31 121 TYR A O 1
ATOM 1039 N N . LEU A 1 122 ? -3.967 -3.528 10.607 1.00 97.12 122 LEU A N 1
ATOM 1040 C CA . LEU A 1 122 ? -5.029 -2.540 10.756 1.00 97.12 122 LEU A CA 1
ATOM 1041 C C . LEU A 1 122 ? -6.107 -2.729 9.679 1.00 97.12 122 LEU A C 1
ATOM 1043 O O . LEU A 1 122 ? -7.297 -2.639 9.978 1.00 97.12 122 LEU A O 1
ATOM 1047 N N . GLY A 1 123 ? -5.708 -3.021 8.440 1.00 97.62 123 GLY A N 1
ATOM 1048 C CA . GLY A 1 123 ? -6.624 -3.306 7.340 1.00 97.62 123 GLY A CA 1
ATOM 1049 C C . GLY A 1 123 ? -7.392 -4.617 7.518 1.00 97.62 123 GLY A C 1
ATOM 1050 O O . GLY A 1 123 ? -8.597 -4.629 7.270 1.00 97.62 123 GLY A O 1
ATOM 1051 N N . GLU A 1 124 ? -6.739 -5.674 8.008 1.00 97.06 124 GLU A N 1
ATOM 1052 C CA . GLU A 1 124 ? -7.359 -6.960 8.361 1.00 97.06 124 GLU A CA 1
ATOM 1053 C C . GLU A 1 124 ? -8.455 -6.746 9.408 1.00 97.06 124 GLU A C 1
ATOM 1055 O O . GLU A 1 124 ? -9.623 -7.056 9.169 1.00 97.06 124 GLU A O 1
ATOM 1060 N N . LEU A 1 125 ? -8.102 -6.118 10.532 1.00 96.50 125 LEU A N 1
ATOM 1061 C CA . LEU A 1 125 ? -9.020 -5.854 11.635 1.00 96.50 125 LEU A CA 1
ATOM 1062 C C . LEU A 1 125 ? -10.226 -5.013 11.200 1.00 96.50 125 LEU A C 1
ATOM 1064 O O . LEU A 1 125 ? -11.371 -5.330 11.523 1.00 96.50 125 LEU A O 1
ATOM 1068 N N . LEU A 1 126 ? -9.990 -3.930 10.455 1.00 9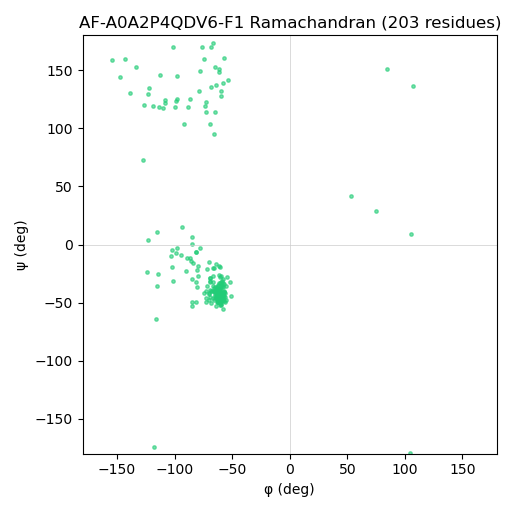5.75 126 LEU A N 1
ATOM 1069 C CA . LEU A 1 126 ? -11.066 -3.056 9.988 1.00 95.75 126 LEU A CA 1
ATOM 1070 C C . LEU A 1 126 ? -11.949 -3.731 8.933 1.00 95.75 126 LEU A C 1
ATOM 1072 O O . LEU A 1 126 ? -13.151 -3.456 8.897 1.00 95.75 126 LEU A O 1
ATOM 1076 N N . SER A 1 127 ? -11.388 -4.626 8.119 1.00 95.38 127 SER A N 1
ATOM 1077 C CA . SER A 1 127 ? -12.152 -5.411 7.145 1.00 95.38 127 SER A CA 1
ATOM 1078 C C . SER A 1 127 ? -13.051 -6.434 7.832 1.00 95.38 127 SER A C 1
ATOM 1080 O O . SER A 1 127 ? -14.241 -6.470 7.527 1.00 95.38 127 SER A O 1
ATOM 1082 N N . LEU A 1 128 ? -12.539 -7.166 8.830 1.00 93.19 128 LEU A N 1
ATOM 1083 C CA . LEU A 1 128 ? -13.334 -8.091 9.652 1.00 93.19 128 LEU A CA 1
ATOM 1084 C C . LEU A 1 128 ? -14.487 -7.378 10.373 1.00 93.19 128 LEU A C 1
ATOM 1086 O O . LEU A 1 128 ? -15.594 -7.900 10.485 1.00 93.19 128 LEU A O 1
ATOM 1090 N N . ARG A 1 129 ? -14.256 -6.139 10.813 1.00 92.69 129 ARG A N 1
ATOM 1091 C CA . ARG A 1 129 ? -15.268 -5.318 11.492 1.00 92.69 129 ARG A CA 1
ATOM 1092 C C . ARG A 1 129 ? -16.234 -4.608 10.543 1.00 92.69 129 ARG A C 1
ATOM 1094 O O . ARG A 1 129 ? -17.189 -3.992 11.026 1.00 92.69 129 ARG A O 1
ATOM 1101 N N . GLY A 1 130 ? -16.011 -4.670 9.230 1.00 92.12 130 GLY A N 1
ATOM 1102 C CA . GLY A 1 130 ? -16.863 -4.052 8.212 1.00 92.12 130 GLY A CA 1
ATOM 1103 C C . GLY A 1 130 ? -16.719 -2.530 8.094 1.00 92.12 130 GLY A C 1
ATOM 1104 O O . GLY A 1 130 ? -17.683 -1.854 7.749 1.00 92.12 130 GLY A O 1
ATOM 1105 N N . TRP A 1 131 ? -15.546 -1.966 8.407 1.00 89.62 131 TRP A N 1
ATOM 1106 C CA . TRP A 1 131 ? -15.231 -0.538 8.226 1.00 89.62 131 TRP A CA 1
ATOM 1107 C C . TRP A 1 131 ? -16.244 0.432 8.867 1.00 89.62 131 TRP A C 1
ATOM 1109 O O . TRP A 1 131 ? -16.601 1.466 8.290 1.00 89.62 131 TRP A O 1
ATOM 1119 N N . LYS A 1 132 ? -16.709 0.113 10.080 1.00 91.38 132 LYS A N 1
ATOM 1120 C CA . LYS A 1 132 ? -17.760 0.866 10.783 1.00 91.38 132 LYS A CA 1
ATOM 1121 C C . LYS A 1 132 ? -17.350 2.316 11.063 1.00 91.38 132 LYS A C 1
ATOM 1123 O O . LYS A 1 132 ? -16.199 2.617 11.380 1.00 91.38 132 LYS A O 1
ATOM 1128 N N . LYS A 1 133 ? -18.336 3.225 11.065 1.00 89.94 133 LYS A N 1
ATOM 1129 C CA . LYS A 1 133 ? -18.138 4.656 11.379 1.00 89.94 133 LYS A CA 1
ATOM 1130 C C . LYS A 1 133 ? -17.478 4.878 12.748 1.00 89.94 133 LYS A C 1
ATOM 1132 O O . LYS A 1 133 ? -16.643 5.768 12.874 1.00 89.94 133 LYS A O 1
ATOM 1137 N N . LYS A 1 134 ? -17.803 4.042 13.744 1.00 92.44 134 LYS A N 1
ATOM 1138 C CA . LYS A 1 134 ? -17.187 4.093 15.082 1.00 92.44 134 LYS A CA 1
ATOM 1139 C C . LYS A 1 134 ? -15.670 3.871 15.048 1.00 92.44 134 LYS A C 1
ATOM 1141 O O . LYS A 1 134 ? -14.939 4.584 15.723 1.00 92.44 134 LYS A O 1
ATOM 1146 N N . ASP A 1 135 ? -15.198 2.945 14.212 1.00 92.00 135 ASP A N 1
ATOM 1147 C CA . ASP A 1 135 ? -13.776 2.611 14.121 1.00 92.00 135 ASP A CA 1
ATOM 1148 C C . ASP A 1 135 ? -13.016 3.756 13.440 1.00 92.00 135 ASP A C 1
ATOM 1150 O O . ASP A 1 135 ? -11.924 4.123 13.864 1.00 92.00 135 ASP A O 1
ATOM 1154 N N . TYR A 1 136 ? -13.639 4.412 12.453 1.00 92.00 136 TYR A N 1
ATOM 1155 C CA . TYR A 1 136 ? -13.093 5.640 11.873 1.00 92.00 136 TYR A CA 1
ATOM 1156 C C . TYR A 1 136 ? -12.992 6.783 12.895 1.00 92.00 136 TYR A C 1
ATOM 1158 O O . TYR A 1 136 ? -12.013 7.525 12.872 1.00 92.00 136 TYR A O 1
ATOM 1166 N N . GLY A 1 137 ? -13.948 6.888 13.825 1.00 92.12 137 GLY A N 1
ATOM 1167 C CA . GLY A 1 137 ? -13.861 7.815 14.957 1.00 92.12 137 GLY A CA 1
ATOM 1168 C C . GLY A 1 137 ? -12.617 7.570 15.817 1.00 92.12 137 GLY A C 1
ATOM 1169 O O . GLY A 1 137 ? -11.899 8.516 16.130 1.00 92.12 137 GLY A O 1
ATOM 1170 N N . ILE A 1 138 ? -12.292 6.303 16.099 1.00 90.94 138 ILE A N 1
ATOM 1171 C CA . ILE A 1 138 ? -11.067 5.924 16.827 1.00 90.94 138 ILE A CA 1
ATOM 1172 C C . ILE A 1 138 ? -9.813 6.299 16.025 1.00 90.94 138 ILE A C 1
ATOM 1174 O O . ILE A 1 138 ? -8.864 6.841 16.590 1.00 90.94 138 ILE A O 1
ATOM 1178 N N . LEU A 1 139 ? -9.796 6.081 14.703 1.00 93.19 139 LEU A N 1
ATOM 1179 C CA . LEU A 1 139 ? -8.683 6.535 13.858 1.00 93.19 139 LEU A CA 1
ATOM 1180 C C . LEU A 1 139 ? -8.499 8.056 13.961 1.00 93.19 139 LEU A C 1
ATOM 1182 O O . LEU A 1 139 ? -7.381 8.524 14.165 1.00 93.19 139 LEU A O 1
ATOM 1186 N N . GLN A 1 140 ? -9.580 8.830 13.847 1.00 93.56 140 GLN A N 1
ATOM 1187 C CA . GLN A 1 140 ? -9.524 10.291 13.947 1.00 93.56 140 GLN A CA 1
ATOM 1188 C C . GLN A 1 140 ? -9.033 10.766 15.317 1.00 93.56 140 GLN A C 1
ATOM 1190 O O . GLN A 1 140 ? -8.229 11.696 15.368 1.00 93.56 140 GLN A O 1
ATOM 1195 N N . GLU A 1 141 ? -9.470 10.120 16.399 1.00 91.00 141 GLU A N 1
ATOM 1196 C CA . GLU A 1 141 ? -9.021 10.399 17.767 1.00 91.00 141 GLU A CA 1
ATOM 1197 C C . GLU A 1 141 ? -7.513 10.143 17.925 1.00 91.00 141 GLU A C 1
ATOM 1199 O O . GLU A 1 141 ? -6.792 10.953 18.507 1.00 91.00 141 GLU A O 1
ATOM 1204 N N . GLN A 1 142 ? -7.016 9.027 17.384 1.00 89.31 142 GLN A N 1
ATOM 1205 C CA . GLN A 1 142 ? -5.633 8.609 17.595 1.00 89.31 142 GLN A CA 1
ATOM 1206 C C . GLN A 1 142 ? -4.649 9.324 16.672 1.00 89.31 142 GLN A C 1
ATOM 1208 O O . GLN A 1 142 ? -3.648 9.832 17.166 1.00 89.31 142 GLN A O 1
ATOM 1213 N N . VAL A 1 143 ? -4.893 9.381 15.359 1.00 87.25 143 VAL A N 1
ATOM 1214 C CA . VAL A 1 143 ? -3.927 9.932 14.384 1.00 87.25 143 VAL A CA 1
ATOM 1215 C C . VAL A 1 143 ? -4.266 11.348 13.908 1.00 87.25 143 VAL A C 1
ATOM 1217 O O . VAL A 1 143 ? -3.485 11.959 13.179 1.00 87.25 143 VAL A O 1
ATOM 1220 N N . GLY A 1 144 ? -5.408 11.894 14.326 1.00 88.12 144 GLY A N 1
ATOM 1221 C CA . GLY A 1 144 ? -5.906 13.194 13.888 1.00 88.12 144 GLY A CA 1
ATOM 1222 C C . GLY A 1 144 ? -6.681 13.122 12.570 1.00 88.12 144 GLY A C 1
ATOM 1223 O O . GLY A 1 144 ? -6.422 12.283 11.702 1.00 88.12 144 GLY A O 1
ATOM 1224 N N . GLN A 1 145 ? -7.632 14.044 12.388 1.00 86.38 145 GLN A N 1
ATOM 1225 C CA . GLN A 1 145 ? -8.553 14.017 11.243 1.00 86.38 145 GLN A CA 1
ATOM 1226 C C . GLN A 1 145 ? -7.848 14.029 9.883 1.00 86.38 145 GLN A C 1
ATOM 1228 O O . GLN A 1 145 ? -8.255 13.299 8.980 1.00 86.38 145 GLN A O 1
ATOM 1233 N N . ARG A 1 146 ? -6.779 14.826 9.746 1.00 83.25 146 ARG A N 1
ATOM 1234 C CA . ARG A 1 146 ? -6.034 14.967 8.488 1.00 83.25 146 ARG A CA 1
ATOM 1235 C C . ARG A 1 146 ? -5.406 13.646 8.042 1.00 83.25 146 ARG A C 1
ATOM 1237 O O . ARG A 1 146 ? -5.461 13.322 6.864 1.00 83.25 146 ARG A O 1
ATOM 1244 N N . PHE A 1 147 ? -4.840 12.888 8.979 1.00 87.94 147 PHE A N 1
ATOM 1245 C CA . PHE A 1 147 ? -4.113 11.655 8.679 1.00 87.94 147 PHE A CA 1
ATOM 1246 C C . PHE A 1 147 ? -5.007 10.414 8.695 1.00 87.94 147 PHE A C 1
ATOM 1248 O O . PHE A 1 147 ? -4.685 9.431 8.036 1.00 87.94 147 PHE A O 1
ATOM 1255 N N . ALA A 1 148 ? -6.147 10.445 9.393 1.00 93.00 148 ALA A N 1
ATOM 1256 C CA . ALA A 1 148 ? -7.058 9.305 9.488 1.00 93.00 148 ALA A CA 1
ATOM 1257 C C . ALA A 1 148 ? -7.561 8.815 8.121 1.00 93.00 148 ALA A C 1
ATOM 1259 O O . ALA A 1 148 ? -7.693 7.607 7.915 1.00 93.00 148 ALA A O 1
ATOM 1260 N N . LYS A 1 149 ? -7.807 9.732 7.173 1.00 92.38 149 LYS A N 1
ATOM 1261 C CA . LYS A 1 149 ? -8.209 9.382 5.802 1.00 92.38 149 LYS A CA 1
ATOM 1262 C C . LYS A 1 149 ? -7.117 8.585 5.087 1.00 92.38 149 LYS A C 1
ATOM 1264 O O . LYS A 1 149 ? -7.414 7.541 4.508 1.00 92.38 149 LYS A O 1
ATOM 1269 N N . ASP A 1 150 ? -5.876 9.053 5.175 1.00 92.75 150 ASP A N 1
ATOM 1270 C CA . ASP A 1 150 ? -4.726 8.394 4.558 1.00 92.75 150 ASP A CA 1
ATOM 1271 C C . ASP A 1 150 ? -4.472 7.044 5.218 1.00 92.75 150 ASP A C 1
ATOM 1273 O O . ASP A 1 150 ? -4.413 6.042 4.522 1.00 92.75 150 ASP A O 1
ATOM 1277 N N . VAL A 1 151 ? -4.455 6.982 6.553 1.00 94.62 151 VAL A N 1
ATOM 1278 C CA . VAL A 1 151 ? -4.285 5.727 7.300 1.00 94.62 151 VAL A CA 1
ATOM 1279 C C . VAL A 1 151 ? -5.345 4.703 6.912 1.00 94.62 151 VAL A C 1
ATOM 1281 O O . VAL A 1 151 ? -5.008 3.551 6.642 1.00 94.62 151 VAL A O 1
ATOM 1284 N N . LYS A 1 152 ? -6.617 5.111 6.822 1.00 95.31 152 LYS A N 1
ATOM 1285 C CA . LYS A 1 152 ? -7.704 4.240 6.362 1.00 95.31 152 LYS A CA 1
ATOM 1286 C C . LYS A 1 152 ? -7.439 3.733 4.941 1.00 95.31 152 LYS A C 1
ATOM 1288 O O . LYS A 1 152 ? -7.529 2.530 4.703 1.00 95.31 152 LYS A O 1
ATOM 1293 N N . LYS A 1 153 ? -7.103 4.637 4.013 1.00 95.44 153 LYS A N 1
ATOM 1294 C CA . LYS A 1 153 ? -6.826 4.318 2.604 1.00 95.44 153 LYS A CA 1
ATOM 1295 C C . LYS A 1 153 ? -5.649 3.346 2.477 1.00 95.44 153 LYS A C 1
ATOM 1297 O O . LYS A 1 153 ? -5.784 2.317 1.823 1.00 95.44 153 LYS A O 1
ATOM 1302 N N . THR A 1 154 ? -4.525 3.634 3.129 1.00 96.44 154 THR A N 1
ATOM 1303 C CA . THR A 1 154 ? -3.322 2.795 3.110 1.00 96.44 154 THR A CA 1
ATOM 1304 C C . THR A 1 154 ? -3.591 1.426 3.712 1.00 96.44 154 THR A C 1
ATOM 1306 O O . THR A 1 154 ? -3.278 0.430 3.073 1.00 96.44 154 THR A O 1
ATOM 1309 N N . SER A 1 155 ? -4.210 1.359 4.898 1.00 97.75 155 SER A N 1
ATOM 1310 C CA . SER A 1 155 ? -4.501 0.083 5.576 1.00 97.75 155 SER A CA 1
ATOM 1311 C C . SER A 1 155 ? -5.359 -0.822 4.701 1.00 97.75 155 SER A C 1
ATOM 1313 O O . SER A 1 155 ? -5.064 -2.002 4.545 1.00 97.75 155 SER A O 1
ATOM 1315 N N . ARG A 1 156 ? -6.394 -0.245 4.077 1.00 97.81 156 ARG A N 1
ATOM 1316 C CA . ARG A 1 156 ? -7.273 -0.968 3.161 1.00 97.81 156 ARG A CA 1
ATOM 1317 C C . ARG A 1 156 ? -6.496 -1.548 1.984 1.00 97.81 156 ARG A C 1
ATOM 1319 O O . ARG A 1 156 ? -6.586 -2.741 1.734 1.00 97.81 156 ARG A O 1
ATOM 1326 N N . ARG A 1 157 ? -5.702 -0.718 1.306 1.00 98.00 157 ARG A N 1
ATOM 1327 C CA . ARG A 1 157 ? -4.935 -1.120 0.120 1.00 98.00 157 ARG A CA 1
ATOM 1328 C C . ARG A 1 157 ? -3.864 -2.158 0.432 1.00 98.00 157 ARG A C 1
ATOM 1330 O O . ARG A 1 157 ? -3.716 -3.121 -0.309 1.00 98.00 157 ARG A O 1
ATOM 1337 N N . VAL A 1 158 ? -3.141 -1.992 1.539 1.00 98.00 158 VAL A N 1
ATOM 1338 C CA . VAL A 1 158 ? -2.154 -2.981 1.992 1.00 98.00 158 VAL A CA 1
ATOM 1339 C C . VAL A 1 158 ? -2.845 -4.316 2.270 1.00 98.00 158 VAL A C 1
ATOM 1341 O O . VAL A 1 158 ? -2.409 -5.342 1.757 1.00 98.00 158 VAL A O 1
ATOM 1344 N N . TYR A 1 159 ? -3.944 -4.318 3.026 1.00 98.31 159 TYR A N 1
ATOM 1345 C CA . TYR A 1 159 ? -4.667 -5.555 3.306 1.00 98.31 159 TYR A CA 1
ATOM 1346 C C . TYR A 1 159 ? -5.224 -6.207 2.035 1.00 98.31 159 TYR A C 1
ATOM 1348 O O . TYR A 1 159 ? -4.960 -7.380 1.809 1.00 98.31 159 TYR A O 1
ATOM 1356 N N . GLU A 1 160 ? -5.919 -5.461 1.172 1.00 97.56 160 GLU A N 1
ATOM 1357 C CA . GLU A 1 160 ? -6.493 -5.992 -0.075 1.00 97.56 160 GLU A CA 1
ATOM 1358 C C . GLU A 1 160 ? -5.423 -6.631 -0.976 1.00 97.56 160 GLU A C 1
ATOM 1360 O O . GLU A 1 160 ? -5.654 -7.701 -1.537 1.00 97.56 160 GLU A O 1
ATOM 1365 N N . LEU A 1 161 ? -4.239 -6.020 -1.078 1.00 97.12 161 LEU A N 1
ATOM 1366 C CA . LEU A 1 161 ? -3.152 -6.514 -1.920 1.00 97.12 161 LEU A CA 1
ATOM 1367 C C . LEU A 1 161 ? -2.488 -7.776 -1.344 1.00 97.12 161 LEU A C 1
ATOM 1369 O O . LEU A 1 161 ? -2.332 -8.782 -2.041 1.00 97.12 161 LEU A O 1
ATOM 1373 N N . PHE A 1 162 ? -2.118 -7.749 -0.062 1.00 95.56 162 PHE A N 1
ATOM 1374 C CA . PHE A 1 162 ? -1.372 -8.844 0.570 1.00 95.56 162 PHE A CA 1
ATOM 1375 C C . PHE A 1 162 ? -2.264 -9.963 1.115 1.00 95.56 162 PHE A C 1
ATOM 1377 O O . PHE A 1 162 ? -1.771 -11.061 1.348 1.00 95.56 162 PHE A O 1
ATOM 1384 N N . ALA A 1 163 ? -3.575 -9.751 1.250 1.00 95.44 163 ALA A N 1
ATOM 1385 C CA . ALA A 1 163 ? -4.525 -10.848 1.439 1.00 95.44 163 ALA A CA 1
ATOM 1386 C C . ALA A 1 163 ? -4.618 -11.741 0.190 1.00 95.44 163 ALA A C 1
ATOM 1388 O O . ALA A 1 163 ? -4.910 -12.925 0.313 1.00 95.44 163 ALA A O 1
ATOM 1389 N N . ILE A 1 164 ? -4.344 -11.189 -1.001 1.00 94.50 164 ILE A N 1
ATOM 1390 C CA . ILE A 1 164 ? -4.315 -11.943 -2.262 1.00 94.50 164 ILE A CA 1
ATOM 1391 C C . ILE A 1 164 ? -2.948 -12.596 -2.472 1.00 94.50 164 ILE A C 1
ATOM 1393 O O . ILE A 1 164 ? -2.887 -13.782 -2.769 1.00 94.50 164 ILE A O 1
ATOM 1397 N N . ARG A 1 165 ? -1.849 -11.839 -2.333 1.00 91.25 165 ARG A N 1
ATOM 1398 C CA . ARG A 1 165 ? -0.498 -12.371 -2.605 1.00 91.25 165 ARG A CA 1
ATOM 1399 C C . ARG A 1 165 ? 0.104 -13.198 -1.475 1.00 91.25 165 ARG A C 1
ATOM 1401 O O . ARG A 1 165 ? 1.003 -13.986 -1.756 1.00 91.25 165 ARG A O 1
ATOM 1408 N N . GLY A 1 166 ? -0.369 -13.015 -0.246 1.00 91.62 166 GLY A N 1
ATOM 1409 C CA . GLY A 1 166 ? 0.195 -13.602 0.966 1.00 91.62 166 GLY A CA 1
ATOM 1410 C C . GLY A 1 166 ? 0.937 -12.570 1.819 1.00 91.62 166 GLY A C 1
ATOM 1411 O O . GLY A 1 166 ? 1.719 -11.760 1.315 1.00 91.62 166 GLY A O 1
ATOM 1412 N N . VAL A 1 167 ? 0.712 -12.615 3.135 1.00 92.25 167 VAL A N 1
ATOM 1413 C CA . VAL A 1 167 ? 1.326 -11.701 4.117 1.00 92.25 167 VAL A CA 1
ATOM 1414 C C . VAL A 1 167 ? 2.857 -11.792 4.116 1.00 92.25 167 VAL A C 1
ATOM 1416 O O . VAL A 1 167 ? 3.542 -10.786 4.275 1.00 92.25 167 VAL A O 1
ATOM 1419 N N . GLN A 1 168 ? 3.414 -12.968 3.830 1.00 90.75 168 GLN A N 1
ATOM 1420 C CA . GLN A 1 168 ? 4.851 -13.213 3.731 1.00 90.75 168 GLN A CA 1
ATOM 1421 C C . GLN A 1 168 ? 5.547 -12.332 2.681 1.00 90.75 168 GLN A C 1
ATOM 1423 O O . GLN A 1 168 ? 6.712 -11.961 2.864 1.00 90.75 168 GLN A O 1
ATOM 1428 N N . CYS A 1 169 ? 4.841 -11.938 1.613 1.00 91.38 169 CYS A N 1
ATOM 1429 C CA . CYS A 1 169 ? 5.387 -11.085 0.556 1.00 91.38 169 CYS A CA 1
ATOM 1430 C C . CYS A 1 169 ? 5.729 -9.676 1.058 1.00 91.38 169 CYS A C 1
ATOM 1432 O O . CYS A 1 169 ? 6.592 -9.026 0.472 1.00 91.38 169 CYS A O 1
ATOM 1434 N N . LEU A 1 170 ? 5.152 -9.232 2.184 1.00 91.44 170 LEU A N 1
ATOM 1435 C CA . LEU A 1 170 ? 5.506 -7.963 2.829 1.00 91.44 170 LEU A CA 1
ATOM 1436 C C . LEU A 1 170 ? 7.005 -7.840 3.121 1.00 91.44 170 LEU A C 1
ATOM 1438 O O . LEU A 1 170 ? 7.521 -6.728 3.152 1.00 91.44 170 LEU A O 1
ATOM 1442 N N . THR A 1 171 ? 7.708 -8.959 3.318 1.00 86.25 171 THR A N 1
ATOM 1443 C CA . THR A 1 171 ? 9.137 -8.997 3.678 1.00 86.25 171 THR A CA 1
ATOM 1444 C C . THR A 1 171 ? 10.090 -8.836 2.487 1.00 86.25 171 THR A C 1
ATOM 1446 O O . THR A 1 171 ? 11.299 -8.743 2.685 1.00 86.25 171 THR A O 1
ATOM 1449 N N . LYS A 1 172 ? 9.573 -8.815 1.249 1.00 86.38 172 LYS A N 1
ATOM 1450 C CA . LYS A 1 172 ? 10.377 -8.819 0.009 1.00 86.38 172 LYS A CA 1
ATOM 1451 C C . LYS A 1 172 ? 10.116 -7.642 -0.929 1.00 86.38 172 LYS A C 1
ATOM 1453 O O . LYS A 1 172 ? 10.693 -7.595 -2.010 1.00 86.38 172 LYS A O 1
ATOM 1458 N N . VAL A 1 173 ? 9.270 -6.699 -0.525 1.00 89.12 173 VAL A N 1
ATOM 1459 C CA . VAL A 1 173 ? 8.939 -5.536 -1.356 1.00 89.12 173 VAL A CA 1
ATOM 1460 C C . VAL A 1 173 ? 10.028 -4.468 -1.321 1.00 89.12 173 VAL A C 1
ATOM 1462 O O . VAL A 1 173 ? 10.480 -4.074 -0.246 1.00 89.12 173 VAL A O 1
ATOM 1465 N N . ALA A 1 174 ? 10.429 -3.976 -2.489 1.00 87.12 174 ALA A N 1
ATOM 1466 C CA . ALA A 1 174 ? 11.376 -2.873 -2.627 1.00 87.12 174 ALA A CA 1
ATOM 1467 C C . ALA A 1 174 ? 10.674 -1.539 -2.936 1.00 87.12 174 ALA A C 1
ATOM 1469 O O . ALA A 1 174 ? 11.127 -0.475 -2.509 1.00 87.12 174 ALA A O 1
ATOM 1470 N N . TYR A 1 175 ? 9.551 -1.589 -3.649 1.00 89.50 175 TYR A N 1
ATOM 1471 C CA . TYR A 1 175 ? 8.856 -0.439 -4.221 1.00 89.50 175 TYR A CA 1
ATOM 1472 C C . TYR A 1 175 ? 7.472 -0.208 -3.610 1.00 89.50 175 TYR A C 1
ATOM 1474 O O . TYR A 1 175 ? 7.075 0.942 -3.399 1.00 89.50 175 TYR A O 1
ATOM 1482 N N . ILE A 1 176 ? 6.743 -1.276 -3.272 1.00 93.62 176 ILE A N 1
ATOM 1483 C CA . ILE A 1 176 ? 5.490 -1.181 -2.527 1.00 93.62 176 ILE A CA 1
ATOM 1484 C C . ILE A 1 176 ? 5.814 -0.624 -1.144 1.00 93.62 176 ILE A C 1
ATOM 1486 O O . ILE A 1 176 ? 6.475 -1.244 -0.316 1.00 93.62 176 ILE A O 1
ATOM 1490 N N . CYS A 1 177 ? 5.317 0.577 -0.879 1.00 93.00 177 CYS A N 1
ATOM 1491 C CA . CYS A 1 177 ? 5.476 1.255 0.400 1.00 93.00 177 CYS A CA 1
ATOM 1492 C C . CYS A 1 177 ? 4.210 2.045 0.761 1.00 93.00 177 CYS A C 1
ATOM 1494 O O . CYS A 1 177 ? 3.441 2.408 -0.137 1.00 93.00 177 CYS A O 1
ATOM 1496 N N . PRO A 1 178 ? 3.993 2.398 2.044 1.00 92.31 178 PRO A N 1
ATOM 1497 C CA . PRO A 1 178 ? 2.799 3.132 2.462 1.00 92.31 178 PRO A CA 1
ATOM 1498 C C . PRO A 1 178 ? 2.536 4.387 1.622 1.00 92.31 178 PRO A C 1
ATOM 1500 O O . PRO A 1 178 ? 1.421 4.601 1.166 1.00 92.31 178 PRO A O 1
ATOM 1503 N N . THR A 1 179 ? 3.577 5.180 1.345 1.00 89.06 179 THR A N 1
ATOM 1504 C CA . THR A 1 179 ? 3.464 6.425 0.573 1.00 89.06 179 THR A CA 1
ATOM 1505 C C . THR A 1 179 ? 2.998 6.184 -0.861 1.00 89.06 179 THR A C 1
ATOM 1507 O O . THR A 1 179 ? 2.108 6.898 -1.322 1.00 89.06 179 THR A O 1
ATOM 1510 N N . SER A 1 180 ? 3.569 5.188 -1.552 1.00 90.69 180 SER A N 1
ATOM 1511 C CA . SER A 1 180 ? 3.164 4.828 -2.920 1.00 90.69 180 SER A CA 1
ATOM 1512 C C . SER A 1 180 ? 1.686 4.435 -2.962 1.00 90.69 180 SER A C 1
ATOM 1514 O O . SER A 1 180 ? 0.911 5.030 -3.705 1.00 90.69 180 SER A O 1
ATOM 1516 N N . LEU A 1 181 ? 1.252 3.555 -2.055 1.00 94.69 181 LEU A N 1
ATOM 1517 C CA . LEU A 1 181 ? -0.132 3.092 -1.984 1.00 94.69 181 LEU A CA 1
ATOM 1518 C C . LEU A 1 181 ? -1.111 4.197 -1.580 1.00 94.69 181 LEU A C 1
ATOM 1520 O O . LEU A 1 181 ? -2.253 4.186 -2.033 1.00 94.69 181 LEU A O 1
ATOM 1524 N N . THR A 1 182 ? -0.710 5.165 -0.753 1.00 93.44 182 THR A N 1
ATOM 1525 C CA . THR A 1 182 ? -1.567 6.315 -0.420 1.00 93.44 182 THR A CA 1
ATOM 1526 C C . THR A 1 182 ? -1.747 7.253 -1.609 1.00 93.44 182 THR A C 1
ATOM 1528 O O . THR A 1 182 ? -2.862 7.728 -1.841 1.00 93.44 182 THR A O 1
ATOM 1531 N N . LYS A 1 183 ? -0.665 7.537 -2.346 1.00 89.19 183 LYS A N 1
ATOM 1532 C CA . LYS A 1 183 ? -0.654 8.505 -3.454 1.00 89.19 183 LYS A CA 1
ATOM 1533 C C . LYS A 1 183 ? -1.230 7.956 -4.757 1.00 89.19 183 LYS A C 1
ATOM 1535 O O . LYS A 1 183 ? -1.774 8.742 -5.521 1.00 89.19 183 LYS A O 1
ATOM 1540 N N . MET A 1 184 ? -1.152 6.644 -4.966 1.00 92.81 184 MET A N 1
ATOM 1541 C CA . MET A 1 184 ? -1.689 5.961 -6.142 1.00 92.81 184 MET A CA 1
ATOM 1542 C C . MET A 1 184 ? -3.176 6.299 -6.347 1.00 92.81 184 MET A C 1
ATOM 1544 O O . MET A 1 184 ? -3.941 6.408 -5.367 1.00 92.81 184 MET A O 1
ATOM 1548 N N . SER A 1 185 ? -3.603 6.475 -7.598 1.00 93.75 185 SER A N 1
ATOM 1549 C CA . SER A 1 185 ? -5.009 6.743 -7.915 1.00 93.75 185 SER A CA 1
ATOM 1550 C C . SER A 1 185 ? -5.891 5.526 -7.594 1.00 93.75 185 SER A C 1
ATOM 1552 O O . SER A 1 185 ? -5.409 4.494 -7.118 1.00 93.75 185 SER A O 1
ATOM 1554 N N . GLU A 1 186 ? -7.215 5.657 -7.701 1.00 94.62 186 GLU A N 1
ATOM 1555 C CA . GLU A 1 186 ? -8.093 4.488 -7.560 1.00 94.62 186 GLU A CA 1
ATOM 1556 C C . GLU A 1 186 ? -7.961 3.539 -8.748 1.00 94.62 186 GLU A C 1
ATOM 1558 O O . GLU A 1 186 ? -7.826 2.349 -8.490 1.00 94.62 186 GLU A O 1
ATOM 1563 N N . GLY A 1 187 ? -7.875 4.046 -9.982 1.00 94.88 187 GLY A N 1
ATOM 1564 C CA . GLY A 1 187 ? -7.689 3.209 -11.173 1.00 94.88 187 GLY A CA 1
ATOM 1565 C C . GLY A 1 187 ? -6.369 2.440 -11.148 1.00 94.88 187 GLY A C 1
ATOM 1566 O O . GLY A 1 187 ? -6.355 1.218 -11.231 1.00 94.88 187 GLY A O 1
ATOM 1567 N N . ASP A 1 188 ? -5.263 3.121 -10.856 1.00 94.62 188 ASP A N 1
ATOM 1568 C CA . ASP A 1 188 ? -3.942 2.483 -10.742 1.00 94.62 188 ASP A CA 1
ATOM 1569 C C . ASP A 1 188 ? -3.894 1.360 -9.691 1.00 94.62 188 ASP A C 1
ATOM 1571 O O . ASP A 1 188 ? -3.154 0.383 -9.811 1.00 94.62 188 ASP A O 1
ATOM 1575 N N . PHE A 1 189 ? -4.669 1.494 -8.613 1.00 97.19 189 PHE A N 1
ATOM 1576 C CA . PHE A 1 189 ? -4.709 0.464 -7.584 1.00 97.19 189 PHE A CA 1
ATOM 1577 C C . PHE A 1 189 ? -5.701 -0.650 -7.931 1.00 97.19 189 PHE A C 1
ATOM 1579 O O . PHE A 1 189 ? -5.336 -1.823 -7.893 1.00 97.19 189 PHE A O 1
ATOM 1586 N N . TYR A 1 190 ? -6.954 -0.301 -8.231 1.00 97.50 190 TYR A N 1
ATOM 1587 C CA . TYR A 1 190 ? -8.061 -1.251 -8.368 1.00 97.50 190 TYR A CA 1
ATOM 1588 C C . TYR A 1 190 ? -8.172 -1.883 -9.756 1.00 97.50 190 TYR A C 1
ATOM 1590 O O . TYR A 1 190 ? -8.593 -3.037 -9.833 1.00 97.50 190 TYR A O 1
ATOM 1598 N N . ASP A 1 191 ? -7.749 -1.179 -10.804 1.00 96.06 191 ASP A N 1
ATOM 1599 C CA . ASP A 1 191 ? -7.868 -1.624 -12.198 1.00 96.06 191 ASP A CA 1
ATOM 1600 C C . ASP A 1 191 ? -6.535 -2.152 -12.757 1.00 96.06 191 ASP A C 1
ATOM 1602 O O . ASP A 1 191 ? -6.525 -2.925 -13.712 1.00 96.06 191 ASP A O 1
ATOM 1606 N N . GLU A 1 192 ? -5.408 -1.804 -12.129 1.00 95.12 192 GLU A N 1
ATOM 1607 C CA . GLU A 1 192 ? -4.063 -2.165 -12.599 1.00 95.12 192 GLU A CA 1
ATOM 1608 C C . GLU A 1 192 ? -3.316 -3.079 -11.610 1.00 95.12 192 GLU A C 1
ATOM 1610 O O . GLU A 1 192 ? -3.015 -4.233 -11.926 1.00 95.12 192 GLU A O 1
ATOM 1615 N N . LEU A 1 193 ? -3.010 -2.599 -10.397 1.00 96.06 193 LEU A N 1
ATOM 1616 C CA . LEU A 1 193 ? -2.165 -3.336 -9.446 1.00 96.06 193 LEU A CA 1
ATOM 1617 C C . LEU A 1 193 ? -2.874 -4.547 -8.811 1.00 96.06 193 LEU A C 1
ATOM 1619 O O . LEU A 1 193 ? -2.303 -5.635 -8.718 1.00 96.06 193 LEU A O 1
ATOM 1623 N N . LEU A 1 194 ? -4.115 -4.373 -8.350 1.00 96.81 194 LEU A N 1
ATOM 1624 C CA . LEU A 1 194 ? -4.876 -5.429 -7.679 1.00 96.81 194 LEU A CA 1
ATOM 1625 C C . LEU A 1 194 ? -5.264 -6.579 -8.633 1.00 96.81 194 LEU A C 1
ATOM 1627 O O . LEU A 1 194 ? -5.169 -7.739 -8.216 1.00 96.81 194 LEU A O 1
ATOM 1631 N N . PRO A 1 195 ? -5.667 -6.332 -9.897 1.00 96.75 195 PRO A N 1
ATOM 1632 C CA . PRO A 1 195 ? -5.886 -7.401 -10.870 1.00 96.75 195 PRO A CA 1
ATOM 1633 C C . PRO A 1 195 ? -4.611 -8.183 -11.189 1.00 96.75 195 PRO A C 1
ATOM 1635 O O . PRO A 1 195 ? -4.670 -9.410 -11.260 1.00 96.75 195 PRO A O 1
ATOM 1638 N N . GLU A 1 196 ? -3.459 -7.514 -11.281 1.00 95.75 196 GLU A N 1
ATOM 1639 C CA . GLU A 1 196 ? -2.166 -8.179 -11.480 1.00 95.75 196 GLU A CA 1
ATOM 1640 C C . GLU A 1 196 ? -1.833 -9.127 -10.315 1.00 95.75 196 GLU A C 1
ATOM 1642 O O . GLU A 1 196 ? -1.485 -10.288 -10.532 1.00 95.75 196 GLU A O 1
ATOM 1647 N N . ALA A 1 197 ? -2.051 -8.694 -9.068 1.00 95.00 197 ALA A N 1
ATOM 1648 C CA . ALA A 1 197 ? -1.894 -9.557 -7.894 1.00 95.00 197 ALA A CA 1
ATOM 1649 C C . ALA A 1 197 ? -2.776 -10.819 -7.961 1.00 95.00 197 ALA A C 1
ATOM 1651 O O . ALA A 1 197 ? -2.330 -11.909 -7.595 1.00 95.00 197 ALA A O 1
ATOM 1652 N N . ARG A 1 198 ? -4.020 -10.691 -8.449 1.00 94.69 198 ARG A N 1
ATOM 1653 C CA . ARG A 1 198 ? -4.935 -11.832 -8.643 1.00 94.69 198 ARG A CA 1
ATOM 1654 C C . ARG A 1 198 ? -4.481 -12.749 -9.772 1.00 94.69 198 ARG A C 1
ATOM 1656 O O . ARG A 1 198 ? -4.630 -13.960 -9.635 1.00 94.69 198 ARG A O 1
ATOM 1663 N N . ARG A 1 199 ? -3.964 -12.190 -10.870 1.00 94.56 199 ARG A N 1
ATOM 1664 C CA . ARG A 1 199 ? -3.441 -12.953 -12.010 1.00 94.56 199 ARG A CA 1
ATOM 1665 C C . ARG A 1 199 ? -2.297 -13.859 -11.563 1.00 94.56 199 ARG A C 1
ATOM 1667 O O . ARG A 1 199 ? -2.394 -15.067 -11.731 1.00 94.56 199 ARG A O 1
ATOM 1674 N N . ILE A 1 200 ? -1.304 -13.292 -10.878 1.00 91.50 200 ILE A N 1
ATOM 1675 C CA . ILE A 1 200 ? -0.145 -14.033 -10.357 1.00 91.50 200 ILE A CA 1
ATOM 1676 C C . ILE A 1 200 ? -0.584 -15.141 -9.391 1.00 91.50 200 ILE A C 1
ATOM 1678 O O . ILE A 1 200 ? -0.105 -16.269 -9.478 1.00 91.50 200 ILE A O 1
ATOM 1682 N N . MET A 1 201 ? -1.534 -14.852 -8.494 1.00 87.00 201 MET A N 1
ATOM 1683 C CA . MET A 1 201 ? -2.050 -15.858 -7.559 1.00 87.00 201 MET A CA 1
ATOM 1684 C C . MET A 1 201 ? -2.701 -17.045 -8.283 1.00 87.00 201 MET A C 1
ATOM 1686 O O . MET A 1 201 ? -2.519 -18.182 -7.866 1.00 87.00 201 MET A O 1
ATOM 1690 N N . ARG A 1 202 ? -3.434 -16.802 -9.378 1.00 87.69 202 ARG A N 1
ATOM 1691 C CA . ARG A 1 202 ? -4.034 -17.872 -10.195 1.00 87.69 202 ARG A CA 1
ATOM 1692 C C . ARG A 1 202 ? -3.002 -18.693 -10.963 1.00 87.69 202 ARG A C 1
ATOM 1694 O O . ARG A 1 202 ? -3.272 -19.846 -11.244 1.00 87.69 202 ARG A O 1
ATOM 1701 N N . GLU A 1 203 ? -1.867 -18.100 -11.319 1.00 85.56 203 GLU A N 1
ATOM 1702 C CA . GLU A 1 203 ? -0.773 -18.779 -12.029 1.00 85.56 203 GLU A CA 1
ATOM 1703 C C . GLU A 1 203 ? 0.101 -19.631 -11.096 1.00 85.56 203 GLU A C 1
ATOM 1705 O O . GLU A 1 203 ? 0.836 -20.494 -11.564 1.00 85.56 203 GLU A O 1
ATOM 1710 N N . THR A 1 204 ? 0.033 -19.384 -9.784 1.00 72.25 204 THR A N 1
ATOM 17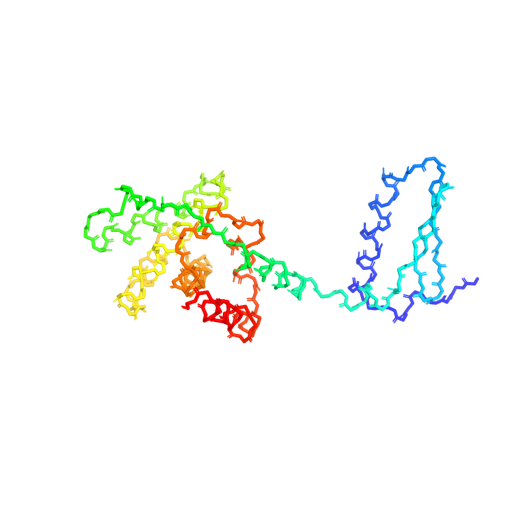11 C CA . THR A 1 204 ? 0.836 -20.083 -8.763 1.00 72.25 204 THR A CA 1
ATOM 1712 C C . THR A 1 204 ? 0.062 -21.215 -8.062 1.00 72.25 204 THR A C 1
ATOM 1714 O O . THR A 1 204 ? 0.651 -21.950 -7.270 1.00 72.25 204 THR A O 1
ATOM 1717 N N . LEU A 1 205 ? -1.246 -21.343 -8.325 1.00 57.91 205 LEU A N 1
ATOM 1718 C CA . LEU A 1 205 ? -2.133 -22.409 -7.830 1.00 57.91 205 LEU A CA 1
ATOM 1719 C C . LEU A 1 205 ? -2.249 -23.543 -8.852 1.00 57.91 205 LEU A C 1
ATOM 1721 O O . LEU A 1 205 ? -2.287 -24.710 -8.404 1.00 57.91 205 LEU A O 1
#

Radius of gyration: 22.14 Å; Cα contacts (8 Å, |Δi|>4): 196; chains: 1; bounding box: 54×54×56 Å

pLDDT: mean 85.12, std 11.97, range [32.53, 98.31]

Foldseek 3Di:
DDDDPVPDDPVLVVQVVVVVVVCVVPPDPAWDWDDDNFWIWIDGPPDIDTHGVCCSNVPDPLVVLLVLLLVLLLDDDPDPDDDDPLCDDDLVVNLLVLLLCCQDPCLVVDDQLVNLSSLQVNLVSCVVVPVDPVSLVSSCVRNNPVCSVLSNQLSVLSNLLCVLSPSRSSVRRDRDGSVSSSPHDPCSRVVRRNVSSNVSSVVVD

Organism: Rhizophagus irregularis (strain DAOM 181602 / DAOM 197198 / MUCL 43194) (NCBI:txid747089)

Solvent-accessible surface area (backbone atoms only — not comparable to full-atom values): 11831 Å² total; per-residue (Å²): 141,92,80,81,77,85,82,58,54,71,68,47,55,51,53,54,48,52,52,52,58,50,46,73,74,68,58,55,99,64,50,46,80,46,82,54,101,58,32,42,36,44,33,46,95,87,52,75,48,78,44,49,46,62,62,62,65,67,57,45,70,64,60,51,50,50,52,45,33,49,56,39,66,69,57,82,73,93,62,84,67,76,81,64,85,81,76,60,76,55,74,67,59,39,51,54,48,48,40,45,50,66,53,38,81,62,41,78,74,46,55,67,44,62,46,45,50,49,29,24,54,50,16,47,53,37,54,79,64,62,68,43,72,70,60,53,50,52,37,27,72,56,50,33,68,84,45,26,59,48,52,52,52,25,11,44,53,43,22,63,47,30,72,57,63,36,69,49,47,52,80,70,45,84,57,62,37,64,67,53,60,52,69,48,54,68,58,56,42,65,71,46,48,45,50,49,37,49,50,54,43,64,75,74,106

Secondary structure (DSSP, 8-state):
---SSSSS-HHHHHHHHHHHHHHHHH--TT-EEEE-SSEEEEE-SS-EEEEEHHHHHS--HHHHHHHHHHHHHH------PPPPGGG-S-HHHHHHHHHHHHHSGGGGGS-HHHHHHHHHHHHHHHHHTT--HHHHHHHHHHH-HHHHHHHHHHHHHHHHHHHHH-GGGGGS-SS--HHHHHHS-HHIIIIIIHHHHHHHHHH--

Sequence (205 aa):
MTVIMETFSEKFKGQLKALLQLWLKEKGEYEEFHITPKNLLLSDAERIISIDFKTILDYDEQSEIVHRCKIDLHHLTNYEYQRPNYLGGNEEELLRKLTRMIRQTTFRQKSVHERLEVYYYLGELLSLRGWKKKDYGILQEQVGQRFAKDVKKTSRRVYELFAIRGVQCLTKVAYICPTSLTKMSEGDFYDELLPEARRIMRETL

Mean predicted aligned error: 11.37 Å